Protein 6CAF (pdb70)

Solvent-accessible surface area: 12365 Å² total; per-residue (Å²): 58,35,73,56,20,52,6,0,0,1,4,5,40,163,88,3,31,82,0,97,57,0,0,108,51,122,26,8,70,1,0,0,0,10,23,0,21,86,3,7,74,163,68,201,121,2,84,0,43,1,106,29,21,0,4,92,98,58,69,55,81,7,49,74,1,48,76,25,0,55,50,0,49,183,71,48,9,51,0,0,0,0,0,0,0,50,127,32,93,0,20,0,35,39,57,114,14,0,79,66,2,0,61,14,0,12,25,30,0,11,41,81,155,120,109,13,15,0,1,73,1,38,5,39,0,0,0,0,1,0,51,84,11,104,61,83,104,22,2,43,49,0,0,57,44,0,78,79,2,36,86,110,131,138,31,124,7,31,0,0,0,0,0,16,3,109,24,98,13,130,54,0,41,96,0,5,82,45,133,33,10,44,34,2,0,0,32,0,19,78,47,191,61,1,14,8,61,131,72,46,35,112,126,0,87,86,6,0,64,45,2,2,119,28,4,78,59,103,81,94,6,0,0,0,1,0,0,0,5,135,86,32,8,119,23,26,5,44,0,55,23,90,5,0,34,45,81,2,0,55,120,6,21,76,18,110,81,4,0,9,0,0,0,0,52,5,21,64,3,5,101,128,56,24,1,1,81,51,0,47,152,94,12,76,58,120,92,214

Structure (mmCIF, N/CA/C/O backbone):
data_6CAF
#
_entry.id   6CAF
#
_cell.length_a   79.987
_cell.length_b   79.987
_cell.length_c   101.312
_cell.angle_alpha   90.00
_cell.angle_beta   90.00
_cell.angle_gamma   120.00
#
_symmetry.space_group_name_H-M   'P 61'
#
loop_
_entity.id
_entity.type
_entity.pdbx_description
1 polymer 'Concanavalin B'
2 water water
#
loop_
_atom_site.group_PDB
_atom_site.id
_atom_site.type_symbol
_atom_site.label_atom_id
_atom_site.label_alt_id
_atom_site.label_comp_id
_atom_site.label_asym_id
_atom_site.label_entity_id
_atom_site.label_seq_id
_atom_site.pdbx_PDB_ins_code
_atom_site.Cartn_x
_atom_site.Cartn_y
_atom_site.Cartn_z
_atom_site.occupancy
_atom_site.B_iso_or_equiv
_atom_site.auth_seq_id
_atom_site.auth_comp_id
_atom_site.auth_asym_id
_atom_site.auth_atom_id
_atom_site.pdbx_PDB_model_num
ATOM 1 N N . ASP A 1 26 ? -12.279 68.227 -15.989 1.00 40.82 1 ASP A N 1
ATOM 2 C CA . ASP A 1 26 ? -11.583 69.189 -16.868 1.00 33.23 1 ASP A CA 1
ATOM 3 C C . ASP A 1 26 ? -10.750 70.139 -16.039 1.00 27.05 1 ASP A C 1
ATOM 4 O O . ASP A 1 26 ? -10.695 70.072 -14.799 1.00 27.18 1 ASP A O 1
ATOM 9 N N . ILE A 1 27 ? -10.049 71.032 -16.707 1.00 28.08 2 ILE A N 1
ATOM 10 C CA . ILE A 1 27 ? -9.207 71.948 -15.965 1.00 22.86 2 ILE A CA 1
ATOM 11 C C . ILE A 1 27 ? -10.028 72.826 -15.020 1.00 22.46 2 ILE A C 1
ATOM 12 O O . ILE A 1 27 ? -9.618 73.052 -13.886 1.00 21.07 2 ILE A O 1
ATOM 17 N N . SER A 1 28 ? -11.182 73.313 -15.467 1.00 25.01 3 SER A N 1
ATOM 18 C CA . SER A 1 28 ? -11.988 74.214 -14.639 1.00 27.31 3 SER A CA 1
ATOM 19 C C . SER A 1 28 ? -12.424 73.590 -13.308 1.00 32.56 3 SER A C 1
ATOM 20 O O . SER A 1 28 ? -12.677 74.314 -12.335 1.00 35.64 3 SER A O 1
ATOM 23 N N . SER A 1 29 ? -12.527 72.256 -13.272 1.00 25.67 4 SER A N 1
ATOM 24 C CA A SER A 1 29 ? -12.948 71.521 -12.072 0.50 30.18 4 SER A CA 1
ATOM 25 C CA B SER A 1 29 ? -12.950 71.545 -12.063 0.50 28.92 4 SER A CA 1
ATOM 26 C C . SER A 1 29 ? -11.798 71.094 -11.145 1.00 22.81 4 SER A C 1
ATOM 27 O O . SER A 1 29 ? -12.012 70.348 -10.191 1.00 26.87 4 SER A O 1
ATOM 32 N N . THR A 1 30 ? -10.593 71.578 -11.413 1.00 17.97 5 THR A N 1
ATOM 33 C CA . THR A 1 30 ? -9.436 71.333 -10.574 1.00 16.72 5 THR A CA 1
ATOM 34 C C . THR A 1 30 ? -9.767 71.513 -9.087 1.00 16.89 5 THR A C 1
ATOM 35 O O . THR A 1 30 ? -10.247 72.568 -8.677 1.00 19.53 5 THR A O 1
ATOM 39 N N . GLU A 1 31 ? -9.423 70.512 -8.291 1.00 14.42 6 GLU A N 1
ATOM 40 C CA . GLU A 1 31 ? -9.417 70.620 -6.837 1.00 15.09 6 GLU A CA 1
ATOM 41 C C . GLU A 1 31 ? -7.968 70.708 -6.383 1.00 12.87 6 GLU A C 1
ATOM 42 O O . GLU A 1 31 ? -7.126 70.031 -6.954 1.00 14.91 6 GLU A O 1
ATOM 48 N N . ILE A 1 32 ? -7.705 71.473 -5.325 1.00 12.04 7 ILE A N 1
ATOM 49 C CA . ILE A 1 32 ? -6.352 71.636 -4.845 1.00 11.70 7 ILE A CA 1
ATOM 50 C C . ILE A 1 32 ? -6.236 71.096 -3.420 1.00 11.23 7 ILE A C 1
ATOM 51 O O . ILE A 1 32 ? -7.013 71.458 -2.527 1.00 12.46 7 ILE A O 1
ATOM 56 N N . ALA A 1 33 ? -5.228 70.260 -3.216 1.00 10.67 8 ALA A N 1
ATOM 57 C CA . ALA A 1 33 ? -4.877 69.771 -1.894 1.00 10.81 8 ALA A CA 1
ATOM 58 C C . ALA A 1 33 ? -3.559 70.435 -1.470 1.00 10.34 8 ALA A C 1
ATOM 59 O O . ALA A 1 33 ? -2.760 70.844 -2.324 1.00 11.55 8 ALA A O 1
ATOM 61 N N . VAL A 1 34 ? -3.330 70.491 -0.161 1.00 10.15 9 VAL A N 1
ATOM 62 C CA . VAL A 1 34 ? -2.101 71.070 0.338 1.00 10.46 9 VAL A CA 1
ATOM 63 C C . VAL A 1 34 ? -1.657 70.350 1.596 1.00 10.23 9 VAL A C 1
ATOM 64 O O . VAL A 1 34 ? -2.488 69.897 2.392 1.00 10.97 9 VAL A O 1
ATOM 68 N N . TYR A 1 35 ? -0.344 70.255 1.761 1.00 10.74 10 TYR A N 1
ATOM 69 C CA . TYR A 1 35 ? 0.268 69.727 2.969 1.00 10.57 10 TYR A CA 1
ATOM 70 C C . TYR A 1 35 ? 0.472 70.831 3.998 1.00 10.94 10 TYR A C 1
ATOM 71 O O . TYR A 1 35 ? 1.012 71.899 3.701 1.00 12.22 10 TYR A O 1
ATOM 80 N N . TRP A 1 36 ? 0.059 70.525 5.220 1.00 10.78 11 TRP A N 1
ATOM 81 C CA . TRP A 1 36 ? 0.150 71.428 6.353 1.00 11.41 11 TRP A CA 1
ATOM 82 C C . TRP A 1 36 ? 0.664 70.695 7.568 1.00 11.62 11 TRP A C 1
ATOM 83 O O . TRP A 1 36 ? 0.209 69.600 7.850 1.00 12.42 11 TRP A O 1
ATOM 94 N N . GLY A 1 37 ? 1.594 71.294 8.293 1.00 12.41 12 GLY A N 1
ATOM 95 C CA . GLY A 1 37 ? 2.044 70.680 9.521 1.00 14.31 12 GLY A CA 1
ATOM 96 C C . GLY A 1 37 ? 3.358 71.116 10.102 1.00 14.72 12 GLY A C 1
ATOM 97 O O . GLY A 1 37 ? 3.844 70.464 10.997 1.00 16.69 12 GLY A O 1
ATOM 98 N N . GLN A 1 38 ? 3.896 72.185 9.748 1.00 16.08 13 GLN A N 1
ATOM 99 C CA . GLN A 1 38 ? 5.162 72.771 10.196 1.00 18.75 13 GLN A CA 1
ATOM 100 C C . GLN A 1 38 ? 4.929 74.205 10.591 1.00 18.65 13 GLN A C 1
ATOM 101 O O . GLN A 1 38 ? 3.917 74.793 10.245 1.00 18.00 13 GLN A O 1
ATOM 107 N N . ARG A 1 39 ? 5.783 74.720 11.468 1.00 19.64 14 ARG A N 1
ATOM 108 C CA . ARG A 1 39 ? 5.567 76.062 11.988 1.00 21.63 14 ARG A CA 1
ATOM 109 C C . ARG A 1 39 ? 5.377 77.112 10.896 1.00 21.23 14 ARG A C 1
ATOM 110 O O . ARG A 1 39 ? 4.476 77.961 10.964 1.00 20.93 14 ARG A O 1
ATOM 118 N N . GLU A 1 40 ? 6.141 77.030 9.890 1.00 19.46 15 GLU A N 1
ATOM 119 C CA . GLU A 1 40 ? 6.186 78.026 8.823 1.00 19.54 15 GLU A CA 1
ATOM 120 C C . GLU A 1 40 ? 4.939 78.014 7.924 1.00 17.66 15 GLU A C 1
ATOM 121 O O . GLU A 1 40 ? 4.788 78.889 7.061 1.00 19.76 15 GLU A O 1
ATOM 127 N N . ASP A 1 41 ? 4.141 76.945 8.093 1.00 16.72 16 ASP A N 1
ATOM 128 C CA . ASP A 1 41 ? 2.910 76.843 7.341 1.00 16.45 16 ASP A CA 1
ATOM 129 C C . ASP A 1 41 ? 1.833 77.762 7.891 1.00 17.75 16 ASP A C 1
ATOM 130 O O . ASP A 1 41 ? 0.788 77.923 7.274 1.00 19.07 16 ASP A O 1
ATOM 135 N N . GLY A 1 42 ? 2.040 78.329 9.072 1.00 17.73 17 GLY A N 1
ATOM 136 C CA . GLY A 1 42 ? 1.009 79.125 9.702 1.00 16.95 17 GLY A CA 1
ATOM 137 C C . GLY A 1 42 ? -0.135 78.267 10.250 1.00 17.78 17 GLY A C 1
ATOM 138 O O . GLY A 1 42 ? -0.009 77.055 10.443 1.00 18.99 17 GLY A O 1
ATOM 139 N N . LEU A 1 43 ? -1.260 78.916 10.526 1.00 17.55 18 LEU A N 1
ATOM 140 C CA . LEU A 1 43 ? -2.371 78.258 11.168 1.00 17.03 18 LEU A CA 1
ATOM 141 C C . LEU A 1 43 ? -3.143 77.372 10.198 1.00 16.15 18 LEU A C 1
ATOM 142 O O . LEU A 1 43 ? -3.353 77.719 9.039 1.00 17.17 18 LEU A O 1
ATOM 147 N N . LEU A 1 44 ? -3.617 76.244 10.722 1.00 15.28 19 LEU A N 1
ATOM 148 C CA . LEU A 1 44 ? -4.556 75.400 9.982 1.00 14.92 19 LEU A CA 1
ATOM 149 C C . LEU A 1 44 ? -5.818 76.207 9.645 1.00 15.08 19 LEU A C 1
ATOM 150 O O . LEU A 1 44 ? -6.313 76.165 8.514 1.00 15.25 19 LEU A O 1
ATOM 155 N N . ARG A 1 45 ? -6.334 76.948 10.619 1.00 15.69 20 ARG A N 1
ATOM 156 C CA . ARG A 1 45 ? -7.500 77.776 10.337 1.00 16.28 20 ARG A CA 1
ATOM 157 C C . ARG A 1 45 ? -7.277 78.670 9.123 1.00 15.96 20 ARG A C 1
ATOM 158 O O . ARG A 1 45 ? -8.157 78.787 8.256 1.00 17.36 20 ARG A O 1
ATOM 166 N N . ASP A 1 46 ? -6.149 79.372 9.098 1.00 16.46 21 ASP A N 1
ATOM 167 C CA . ASP A 1 46 ? -5.892 80.337 8.019 1.00 18.08 21 ASP A CA 1
ATOM 168 C C . ASP A 1 46 ? -5.802 79.617 6.708 1.00 17.19 21 ASP A C 1
ATOM 169 O O . ASP A 1 46 ? -6.251 80.117 5.692 1.00 17.56 21 ASP A O 1
ATOM 174 N N . THR A 1 47 ? -5.196 78.432 6.730 1.00 15.50 22 THR A N 1
ATOM 175 C CA . THR A 1 47 ? -5.069 77.613 5.540 1.00 14.23 22 THR A CA 1
ATOM 176 C C . THR A 1 47 ? -6.459 77.322 4.971 1.00 13.61 22 THR A C 1
ATOM 177 O O . THR A 1 47 ? -6.727 77.550 3.790 1.00 15.43 22 THR A O 1
ATOM 181 N N . CYS A 1 48 ? -7.342 76.792 5.811 1.00 13.91 23 CYS A N 1
ATOM 182 C CA . CYS A 1 48 ? -8.675 76.444 5.344 1.00 14.47 23 CYS A CA 1
ATOM 183 C C . CYS A 1 48 ? -9.463 77.654 4.868 1.00 14.30 23 CYS A C 1
ATOM 184 O O . CYS A 1 48 ? -10.159 77.601 3.852 1.00 15.59 23 CYS A O 1
ATOM 187 N N . LYS A 1 49 ? -9.356 78.733 5.619 1.00 14.62 24 LYS A N 1
ATOM 188 C CA A LYS A 1 49 ? -10.186 79.904 5.334 0.50 15.29 24 LYS A CA 1
ATOM 189 C CA B LYS A 1 49 ? -10.167 79.907 5.359 0.50 16.11 24 LYS A CA 1
ATOM 190 C C . LYS A 1 49 ? -9.785 80.659 4.077 1.00 16.91 24 LYS A C 1
ATOM 191 O O . LYS A 1 49 ? -10.521 81.542 3.641 1.00 20.38 24 LYS A O 1
ATOM 202 N N . THR A 1 50 ? -8.642 80.316 3.479 1.00 14.91 25 THR A N 1
ATOM 203 C CA . THR A 1 50 ? -8.328 80.880 2.184 1.00 16.20 25 THR A CA 1
ATOM 204 C C . THR A 1 50 ? -9.345 80.525 1.110 1.00 16.26 25 THR A C 1
ATOM 205 O O . THR A 1 50 ? -9.471 81.233 0.109 1.00 17.64 25 THR A O 1
ATOM 209 N N . ASN A 1 51 ? -9.999 79.387 1.292 1.00 15.44 26 ASN A N 1
ATOM 210 C CA A ASN A 1 51 ? -10.863 78.824 0.263 0.50 15.52 26 ASN A CA 1
ATOM 211 C CA B ASN A 1 51 ? -10.859 78.778 0.290 0.50 15.93 26 ASN A CA 1
ATOM 212 C C . ASN A 1 51 ? -10.101 78.310 -0.945 1.00 15.42 26 ASN A C 1
ATOM 213 O O . ASN A 1 51 ? -10.715 77.999 -1.957 1.00 19.30 26 ASN A O 1
ATOM 222 N N . ASN A 1 52 ? -8.770 78.232 -0.849 1.00 13.78 27 ASN A N 1
ATOM 223 C CA . ASN A 1 52 ? -7.994 77.741 -1.985 1.00 14.59 27 ASN A CA 1
ATOM 224 C C . ASN A 1 52 ? -7.974 76.228 -2.108 1.00 12.53 27 ASN A C 1
ATOM 225 O O . ASN A 1 52 ? -7.649 75.734 -3.175 1.00 15.01 27 ASN A O 1
ATOM 230 N N . TYR A 1 53 ? -8.300 75.546 -1.015 1.00 12.26 28 TYR A N 1
ATOM 231 C CA . TYR A 1 53 ? -8.033 74.129 -0.891 1.00 12.32 28 TYR A CA 1
ATOM 232 C C . TYR A 1 53 ? -9.304 73.330 -0.624 1.00 12.95 28 TYR A C 1
ATOM 233 O O . TYR A 1 53 ? -10.135 73.693 0.217 1.00 15.11 28 TYR A O 1
ATOM 242 N N . LYS A 1 54 ? -9.433 72.232 -1.337 1.00 12.06 29 LYS A N 1
ATOM 243 C CA . LYS A 1 54 ? -10.449 71.244 -1.042 1.00 12.50 29 LYS A CA 1
ATOM 244 C C . LYS A 1 54 ? -10.028 70.182 -0.037 1.00 11.78 29 LYS A C 1
ATOM 245 O O . LYS A 1 54 ? -10.880 69.592 0.608 1.00 12.69 29 LYS A O 1
ATOM 251 N N . ILE A 1 55 ? -8.728 69.961 0.062 1.00 11.92 30 ILE A N 1
ATOM 252 C CA . ILE A 1 55 ? -8.147 68.935 0.912 1.00 11.04 30 ILE A CA 1
ATOM 253 C C . ILE A 1 55 ? -6.926 69.537 1.612 1.00 11.51 30 ILE A C 1
ATOM 254 O O . ILE A 1 55 ? -6.093 70.155 0.959 1.00 11.76 30 ILE A O 1
ATOM 259 N N . VAL A 1 56 ? -6.831 69.292 2.915 1.00 10.87 31 VAL A N 1
ATOM 260 C CA . VAL A 1 56 ? -5.624 69.603 3.665 1.00 10.79 31 VAL A CA 1
ATOM 261 C C . VAL A 1 56 ? -5.129 68.307 4.294 1.00 10.56 31 VAL A C 1
ATOM 262 O O . VAL A 1 56 ? -5.878 67.606 4.989 1.00 12.45 31 VAL A O 1
ATOM 266 N N . PHE A 1 57 ? -3.860 68.007 4.059 1.00 10.06 32 PHE A N 1
ATOM 267 C CA . PHE A 1 57 ? -3.190 66.867 4.675 1.00 10.54 32 PHE A CA 1
ATOM 268 C C . PHE A 1 57 ? -2.453 67.339 5.927 1.00 10.45 32 PHE A C 1
ATOM 269 O O . PHE A 1 57 ? -1.483 68.107 5.822 1.00 12.27 32 PHE A O 1
ATOM 277 N N . ILE A 1 58 ? -2.888 66.907 7.113 1.00 10.50 33 ILE A N 1
ATOM 278 C CA . ILE A 1 58 ? -2.142 67.165 8.343 1.00 10.72 33 ILE A CA 1
ATOM 279 C C . ILE A 1 58 ? -0.948 66.218 8.360 1.00 10.81 33 ILE A C 1
ATOM 280 O O . ILE A 1 58 ? -1.121 64.982 8.334 1.00 12.04 33 ILE A O 1
ATOM 285 N N . SER A 1 59 ? 0.248 66.808 8.363 1.00 10.39 34 SER A N 1
ATOM 286 C CA . SER A 1 59 ? 1.459 66.106 7.966 1.00 12.22 34 SER A CA 1
ATOM 287 C C . SER A 1 59 ? 2.552 66.244 9.017 1.00 11.62 34 SER A C 1
ATOM 288 O O . SER A 1 59 ? 2.982 67.368 9.271 1.00 13.47 34 SER A O 1
ATOM 291 N N . PHE A 1 60 ? 3.029 65.180 9.652 1.00 11.18 35 PHE A N 1
ATOM 292 C CA . PHE A 1 60 ? 2.797 63.778 9.369 1.00 10.98 35 PHE A CA 1
ATOM 293 C C . PHE A 1 60 ? 2.767 62.971 10.660 1.00 11.23 35 PHE A C 1
ATOM 294 O O . PHE A 1 60 ? 3.456 63.312 11.616 1.00 12.63 35 PHE A O 1
ATOM 302 N N . LEU A 1 61 ? 2.030 61.859 10.634 1.00 11.25 36 LEU A N 1
ATOM 303 C CA . LEU A 1 61 ? 2.221 60.778 11.615 1.00 10.75 36 LEU A CA 1
ATOM 304 C C . LEU A 1 61 ? 3.382 59.947 11.072 1.00 11.77 36 LEU A C 1
ATOM 305 O O . LEU A 1 61 ? 3.230 59.222 10.093 1.00 11.79 36 LEU A O 1
ATOM 310 N N . ASP A 1 62 ? 4.575 60.146 11.644 1.00 13.35 37 ASP A N 1
ATOM 311 C CA . ASP A 1 62 ? 5.794 59.627 11.064 1.00 14.06 37 ASP A CA 1
ATOM 312 C C . ASP A 1 62 ? 6.622 58.731 11.955 1.00 14.04 37 ASP A C 1
ATOM 313 O O . ASP A 1 62 ? 7.737 58.387 11.566 1.00 16.31 37 ASP A O 1
ATOM 318 N N . LYS A 1 63 ? 6.068 58.289 13.080 1.00 13.25 38 LYS A N 1
ATOM 319 C CA A LYS A 1 63 ? 6.775 57.402 13.996 0.50 14.53 38 LYS A CA 1
ATOM 320 C CA B LYS A 1 63 ? 6.772 57.400 13.969 0.50 14.11 38 LYS A CA 1
ATOM 321 C C . LYS A 1 63 ? 5.811 56.311 14.438 1.00 13.61 38 LYS A C 1
ATOM 322 O O . LYS A 1 63 ? 4.992 56.504 15.332 1.00 15.71 38 LYS A O 1
ATOM 333 N N . PHE A 1 64 ? 5.896 55.173 13.761 1.00 13.46 39 PHE A N 1
ATOM 334 C CA . PHE A 1 64 ? 5.058 54.038 14.079 1.00 13.27 39 PHE A CA 1
ATOM 335 C C . PHE A 1 64 ? 5.742 52.786 13.571 1.00 13.02 39 PHE A C 1
ATOM 336 O O . PHE A 1 64 ? 6.614 52.871 12.707 1.00 14.28 39 PHE A O 1
ATOM 344 N N . GLY A 1 65 ? 5.327 51.626 14.078 1.00 13.60 40 GLY A N 1
ATOM 345 C CA . GLY A 1 65 ? 5.979 50.368 13.779 1.00 14.28 40 GLY A CA 1
ATOM 346 C C . GLY A 1 65 ? 5.719 49.411 14.895 1.00 15.14 40 GLY A C 1
ATOM 347 O O . GLY A 1 65 ? 4.957 49.692 15.803 1.00 14.42 40 GLY A O 1
ATOM 348 N N . CYS A 1 66 ? 6.352 48.247 14.814 1.00 16.77 41 CYS A N 1
ATOM 349 C CA . CYS A 1 66 ? 5.926 47.079 15.563 1.00 17.67 41 CYS A CA 1
ATOM 350 C C . CYS A 1 66 ? 5.673 47.299 17.037 1.00 20.11 41 CYS A C 1
ATOM 351 O O . CYS A 1 66 ? 4.699 46.785 17.634 1.00 25.27 41 CYS A O 1
ATOM 354 N N . GLU A 1 67 ? 6.541 48.022 17.695 1.00 20.28 42 GLU A N 1
ATOM 355 C CA A GLU A 1 67 ? 6.384 48.105 19.157 0.50 28.09 42 GLU A CA 1
ATOM 356 C CA B GLU A 1 67 ? 6.356 48.121 19.147 0.50 25.84 42 GLU A CA 1
ATOM 357 C C . GLU A 1 67 ? 5.802 49.444 19.594 1.00 23.08 42 GLU A C 1
ATOM 358 O O . GLU A 1 67 ? 5.849 49.788 20.770 1.00 28.98 42 GLU A O 1
ATOM 369 N N . ILE A 1 68 ? 5.248 50.176 18.650 1.00 17.74 43 ILE A N 1
ATOM 370 C CA . ILE A 1 68 ? 4.636 51.460 18.963 1.00 15.62 43 ILE A CA 1
ATOM 371 C C . ILE A 1 68 ? 3.115 51.264 19.022 1.00 16.58 43 ILE A C 1
ATOM 372 O O . ILE A 1 68 ? 2.404 51.279 18.019 1.00 17.38 43 ILE A O 1
ATOM 377 N N . ARG A 1 69 ? 2.634 51.037 20.238 1.00 17.11 44 ARG A N 1
ATOM 378 C CA . ARG A 1 69 ? 1.264 50.626 20.455 1.00 19.19 44 ARG A CA 1
ATOM 379 C C . ARG A 1 69 ? 0.291 51.789 20.208 1.00 19.05 44 ARG A C 1
ATOM 380 O O . ARG A 1 69 ? -0.832 51.599 19.721 1.00 19.70 44 ARG A O 1
ATOM 388 N N . LYS A 1 70 ? 0.734 52.995 20.534 1.00 17.40 45 LYS A N 1
ATOM 389 C CA A LYS A 1 70 ? -0.102 54.185 20.423 0.60 15.56 45 LYS A CA 1
ATOM 390 C CA B LYS A 1 70 ? -0.123 54.161 20.399 0.40 16.42 45 LYS A CA 1
ATOM 391 C C . LYS A 1 70 ? 0.703 55.307 19.819 1.00 14.73 45 LYS A C 1
ATOM 392 O O . LYS A 1 70 ? 1.279 56.128 20.535 1.00 18.05 45 LYS A O 1
ATOM 403 N N . PRO A 1 71 ? 0.776 55.348 18.485 1.00 13.61 46 PRO A N 1
ATOM 404 C CA . PRO A 1 71 ? 1.590 56.374 17.858 1.00 14.70 46 PRO A CA 1
ATOM 405 C C . PRO A 1 71 ? 1.230 57.782 18.313 1.00 15.37 46 PRO A C 1
ATOM 406 O O . PRO A 1 71 ? 0.060 58.110 18.496 1.00 18.78 46 PRO A O 1
ATOM 410 N N . GLU A 1 72 ? 2.254 58.588 18.507 1.00 15.34 47 GLU A N 1
ATOM 411 C CA A GLU A 1 72 ? 2.072 59.963 18.909 0.50 15.42 47 GLU A CA 1
ATOM 412 C CA B GLU A 1 72 ? 2.113 59.976 18.931 0.50 16.84 47 GLU A CA 1
ATOM 413 C C . GLU A 1 72 ? 2.349 60.918 17.771 1.00 15.99 47 GLU A C 1
ATOM 414 O O . GLU A 1 72 ? 3.269 60.715 16.973 1.00 18.84 47 GLU A O 1
ATOM 425 N N . LEU A 1 73 ? 1.529 61.957 17.681 1.00 15.13 48 LEU A N 1
ATOM 426 C CA . LEU A 1 73 ? 1.680 62.932 16.636 1.00 14.02 48 LEU A CA 1
ATOM 427 C C . LEU A 1 73 ? 2.589 64.069 17.089 1.00 14.44 48 LEU A C 1
ATOM 428 O O . LEU A 1 73 ? 2.405 64.651 18.158 1.00 16.84 48 LEU A O 1
ATOM 433 N N . GLU A 1 74 ? 3.563 64.385 16.253 1.00 14.19 49 GLU A N 1
ATOM 434 C CA . GLU A 1 74 ? 4.437 65.523 16.472 1.00 16.30 49 GLU A CA 1
ATOM 435 C C . GLU A 1 74 ? 4.501 66.305 15.168 1.00 15.54 49 GLU A C 1
ATOM 436 O O . GLU A 1 74 ? 4.949 65.796 14.151 1.00 19.58 49 GLU A O 1
ATOM 442 N N . LEU A 1 75 ? 4.021 67.531 15.223 1.00 15.31 50 LEU A N 1
ATOM 443 C CA . LEU A 1 75 ? 4.046 68.436 14.077 1.00 15.74 50 LEU A CA 1
ATOM 444 C C . LEU A 1 75 ? 5.117 69.480 14.381 1.00 17.40 50 LEU A C 1
ATOM 445 O O . LEU A 1 75 ? 5.027 70.185 15.401 1.00 18.33 50 LEU A O 1
ATOM 450 N N . GLU A 1 76 ? 6.136 69.548 13.514 1.00 17.98 51 GLU A N 1
ATOM 451 C CA . GLU A 1 76 ? 7.369 70.283 13.782 1.00 19.89 51 GLU A CA 1
ATOM 452 C C . GLU A 1 76 ? 7.106 71.746 14.099 1.00 18.62 51 GLU A C 1
ATOM 453 O O . GLU A 1 76 ? 6.573 72.488 13.272 1.00 20.95 51 GLU A O 1
ATOM 459 N N . GLY A 1 77 ? 7.456 72.145 15.314 1.00 22.46 52 GLY A N 1
ATOM 460 C CA . GLY A 1 77 ? 7.278 73.520 15.736 1.00 23.44 52 GLY A CA 1
ATOM 461 C C . GLY A 1 77 ? 5.835 73.943 15.922 1.00 21.68 52 GLY A C 1
ATOM 462 O O . GLY A 1 77 ? 5.553 75.152 16.047 1.00 26.53 52 GLY A O 1
ATOM 463 N N . VAL A 1 78 ? 4.932 72.970 15.928 1.00 18.60 53 VAL A N 1
ATOM 464 C CA . VAL A 1 78 ? 3.506 73.259 15.979 1.00 18.75 53 VAL A CA 1
ATOM 465 C C . VAL A 1 78 ? 2.869 72.603 17.214 1.00 20.35 53 VAL A C 1
ATOM 466 O O . VAL A 1 78 ? 2.264 73.267 18.037 1.00 21.39 53 VAL A O 1
ATOM 470 N N . CYS A 1 79 ? 3.047 71.299 17.369 1.00 17.31 54 CYS A N 1
ATOM 471 C CA . CYS A 1 79 ? 2.441 70.614 18.499 1.00 17.93 54 CYS A CA 1
ATOM 472 C C . CYS A 1 79 ? 3.047 69.265 18.722 1.00 17.31 54 CYS A C 1
ATOM 473 O O . CYS A 1 79 ? 3.673 68.700 17.827 1.00 18.61 54 CYS A O 1
ATOM 476 N N . GLY A 1 80 ? 2.834 68.760 19.932 1.00 17.39 55 GLY A N 1
ATOM 477 C CA . GLY A 1 80 ? 3.263 67.449 20.313 1.00 19.36 55 GLY A CA 1
ATOM 478 C C . GLY A 1 80 ? 4.035 67.573 21.586 1.00 20.48 55 GLY A C 1
ATOM 479 O O . GLY A 1 80 ? 4.370 68.705 22.026 1.00 20.99 55 GLY A O 1
ATOM 480 N N . PRO A 1 81 ? 4.335 66.426 22.214 1.00 21.22 56 PRO A N 1
ATOM 481 C CA . PRO A 1 81 ? 5.018 66.467 23.507 1.00 25.18 56 PRO A CA 1
ATOM 482 C C . PRO A 1 81 ? 6.316 67.247 23.449 1.00 24.88 56 PRO A C 1
ATOM 483 O O . PRO A 1 81 ? 6.656 67.956 24.383 1.00 31.65 56 PRO A O 1
ATOM 487 N N . SER A 1 82 ? 7.069 67.095 22.371 1.00 24.79 57 SER A N 1
ATOM 488 C CA . SER A 1 82 ? 8.363 67.733 22.316 1.00 27.21 57 SER A CA 1
ATOM 489 C C . SER A 1 82 ? 8.261 69.260 22.193 1.00 26.19 57 SER A C 1
ATOM 490 O O . SER A 1 82 ? 9.167 69.976 22.572 1.00 36.07 57 SER A O 1
ATOM 493 N N . VAL A 1 83 ? 7.152 69.746 21.669 1.00 24.42 58 VAL A N 1
ATOM 494 C CA . VAL A 1 83 ? 6.911 71.175 21.481 1.00 24.85 58 VAL A CA 1
ATOM 495 C C . VAL A 1 83 ? 6.281 71.817 22.732 1.00 25.95 58 VAL A C 1
ATOM 496 O O . VAL A 1 83 ? 6.435 73.009 22.998 1.00 26.58 58 VAL A O 1
ATOM 500 N N . GLY A 1 84 ? 5.518 71.040 23.473 1.00 22.44 59 GLY A N 1
ATOM 501 C CA . GLY A 1 84 ? 4.868 71.567 24.674 1.00 24.06 59 GLY A CA 1
ATOM 502 C C . GLY A 1 84 ? 3.482 72.161 24.454 1.00 21.86 59 GLY A C 1
ATOM 503 O O . GLY A 1 84 ? 2.898 72.738 25.365 1.00 21.75 59 GLY A O 1
ATOM 504 N N . ASN A 1 85 ? 2.942 71.999 23.252 1.00 20.33 60 ASN A N 1
ATOM 505 C CA A ASN A 1 85 ? 1.586 72.448 22.960 0.50 19.83 60 ASN A CA 1
ATOM 506 C CA B ASN A 1 85 ? 1.593 72.460 22.941 0.50 21.05 60 ASN A CA 1
ATOM 507 C C . ASN A 1 85 ? 0.870 71.235 22.412 1.00 17.87 60 ASN A C 1
ATOM 508 O O . ASN A 1 85 ? 1.382 70.582 21.525 1.00 19.21 60 ASN A O 1
ATOM 517 N N . PRO A 1 86 ? -0.301 70.905 22.982 1.00 17.38 61 PRO A N 1
ATOM 518 C CA . PRO A 1 86 ? -0.940 69.653 22.618 1.00 17.93 61 PRO A CA 1
ATOM 519 C C . PRO A 1 86 ? -1.565 69.734 21.239 1.00 15.84 61 PRO A C 1
ATOM 520 O O . PRO A 1 86 ? -2.259 70.706 20.932 1.00 17.07 61 PRO A O 1
ATOM 524 N N . CYS A 1 87 ? -1.396 68.677 20.449 1.00 15.90 62 CYS A N 1
ATOM 525 C CA . CYS A 1 87 ? -2.039 68.641 19.132 1.00 15.65 62 CYS A CA 1
ATOM 526 C C . CYS A 1 87 ? -3.550 68.646 19.220 1.00 15.29 62 CYS A C 1
ATOM 527 O O . CYS A 1 87 ? -4.230 69.005 18.268 1.00 16.26 62 CYS A O 1
ATOM 530 N N . SER A 1 88 ? -4.092 68.308 20.389 1.00 16.44 63 SER A N 1
ATOM 531 C CA . SER A 1 88 ? -5.533 68.313 20.557 1.00 18.22 63 SER A CA 1
ATOM 532 C C . SER A 1 88 ? -6.144 69.711 20.447 1.00 18.52 63 SER A C 1
ATOM 533 O O . SER A 1 88 ? -7.354 69.841 20.248 1.00 20.66 63 SER A O 1
ATOM 536 N N . PHE A 1 89 ? -5.317 70.744 20.563 1.00 19.22 64 PHE A N 1
ATOM 537 C CA . PHE A 1 89 ? -5.797 72.127 20.395 1.00 22.88 64 PHE A CA 1
ATOM 538 C C . PHE A 1 89 ? -6.361 72.306 18.979 1.00 20.74 64 PHE A C 1
ATOM 539 O O . PHE A 1 89 ? -7.182 73.179 18.737 1.00 23.19 64 PHE A O 1
ATOM 547 N N . LEU A 1 90 ? -5.935 71.446 18.048 1.00 16.87 65 LEU A N 1
ATOM 548 C CA . LEU A 1 90 ? -6.382 71.566 16.669 1.00 16.12 65 LEU A CA 1
ATOM 549 C C . LEU A 1 90 ? -7.801 71.094 16.408 1.00 16.61 65 LEU A C 1
ATOM 550 O O . LEU A 1 90 ? -8.363 71.384 15.354 1.00 16.42 65 LEU A O 1
ATOM 555 N N . GLU A 1 91 ? -8.420 70.434 17.385 1.00 16.91 66 GLU A N 1
ATOM 556 C CA . GLU A 1 91 ? -9.752 69.893 17.167 1.00 16.42 66 GLU A CA 1
ATOM 557 C C . GLU A 1 91 ? -10.732 70.921 16.630 1.00 17.55 66 GLU A C 1
ATOM 558 O O . GLU A 1 91 ? -11.419 70.671 15.634 1.00 17.46 66 GLU A O 1
ATOM 564 N N . SER A 1 92 ? -10.815 72.080 17.284 1.00 17.41 67 SER A N 1
ATOM 565 C CA . SER A 1 92 ? -11.808 73.064 16.862 1.00 19.34 67 SER A CA 1
ATOM 566 C C . SER A 1 92 ? -11.510 73.575 15.433 1.00 16.98 67 SER A C 1
ATOM 567 O O . SER A 1 92 ? -12.434 73.815 14.658 1.00 18.07 67 SER A O 1
ATOM 570 N N . GLN A 1 93 ? -10.237 73.727 15.085 1.00 17.21 68 GLN A N 1
ATOM 571 C CA . GLN A 1 93 ? -9.854 74.196 13.766 1.00 16.47 68 GLN A CA 1
ATOM 572 C C . GLN A 1 93 ? -10.180 73.161 12.701 1.00 14.87 68 GLN A C 1
ATOM 573 O O . GLN A 1 93 ? -10.656 73.497 11.605 1.00 15.89 68 GLN A O 1
ATOM 579 N N . ILE A 1 94 ? -9.946 71.892 13.020 1.00 14.51 69 ILE A N 1
ATOM 580 C CA . ILE A 1 94 ? -10.298 70.833 12.104 1.00 15.90 69 ILE A CA 1
ATOM 581 C C . ILE A 1 94 ? -11.801 70.853 11.820 1.00 15.25 69 ILE A C 1
ATOM 582 O O . ILE A 1 94 ? -12.256 70.778 10.677 1.00 15.04 69 ILE A O 1
ATOM 587 N N . LYS A 1 95 ? -12.592 70.944 12.882 1.00 15.77 70 LYS A N 1
ATOM 588 C CA . LYS A 1 95 ? -14.030 70.911 12.726 1.00 15.93 70 LYS A CA 1
ATOM 589 C C . LYS A 1 95 ? -14.539 72.123 11.951 1.00 16.37 70 LYS A C 1
ATOM 590 O O . LYS A 1 95 ? -15.431 71.971 11.116 1.00 16.97 70 LYS A O 1
ATOM 596 N N . GLU A 1 96 ? -13.929 73.301 12.140 1.00 16.91 71 GLU A N 1
ATOM 597 C CA A GLU A 1 96 ? -14.342 74.465 11.327 0.50 17.93 71 GLU A CA 1
ATOM 598 C CA B GLU A 1 96 ? -14.274 74.488 11.352 0.50 17.65 71 GLU A CA 1
ATOM 599 C C . GLU A 1 96 ? -13.944 74.296 9.873 1.00 15.73 71 GLU A C 1
ATOM 600 O O . GLU A 1 96 ? -14.719 74.648 8.972 1.00 17.45 71 GLU A O 1
ATOM 611 N N . CYS A 1 97 ? -12.763 73.734 9.635 1.00 14.83 72 CYS A N 1
ATOM 612 C CA . CYS A 1 97 ? -12.381 73.396 8.260 1.00 15.17 72 CYS A CA 1
ATOM 613 C C . CYS A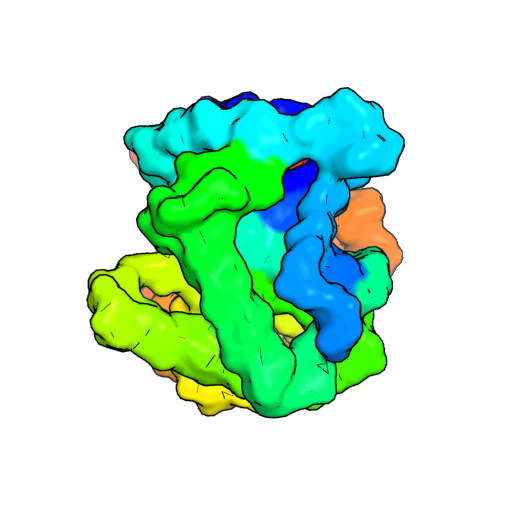 1 97 ? -13.449 72.539 7.618 1.00 13.98 72 CYS A C 1
ATOM 614 O O . CYS A 1 97 ? -13.864 72.773 6.470 1.00 14.64 72 CYS A O 1
ATOM 617 N N . GLN A 1 98 ? -13.835 71.485 8.318 1.00 13.88 73 GLN A N 1
ATOM 618 C CA . GLN A 1 98 ? -14.793 70.551 7.761 1.00 14.71 73 GLN A CA 1
ATOM 619 C C . GLN A 1 98 ? -16.165 71.184 7.508 1.00 15.33 73 GLN A C 1
ATOM 620 O O . GLN A 1 98 ? -16.826 70.902 6.508 1.00 17.84 73 GLN A O 1
ATOM 626 N N . ARG A 1 99 ? -16.580 72.046 8.419 1.00 16.53 74 ARG A N 1
ATOM 627 C CA . ARG A 1 99 ? -17.859 72.731 8.287 1.00 17.79 74 ARG A CA 1
ATOM 628 C C . ARG A 1 99 ? -17.887 73.626 7.047 1.00 17.78 74 ARG A C 1
ATOM 629 O O . ARG A 1 99 ? -18.940 73.829 6.469 1.00 23.28 74 ARG A O 1
ATOM 637 N N . MET A 1 100 ? -16.726 74.116 6.616 1.00 17.44 75 MET A N 1
ATOM 638 C CA A MET A 1 100 ? -16.727 74.916 5.405 0.50 20.83 75 MET A CA 1
ATOM 639 C CA B MET A 1 100 ? -16.643 74.933 5.415 0.50 18.55 75 MET A CA 1
ATOM 640 C C . MET A 1 100 ? -16.370 74.113 4.153 1.00 19.00 75 MET A C 1
ATOM 641 O O . MET A 1 100 ? -16.145 74.666 3.097 1.00 24.24 75 MET A O 1
ATOM 650 N N . GLY A 1 101 ? -16.400 72.789 4.268 1.00 17.82 76 GLY A N 1
ATOM 651 C CA . GLY A 1 101 ? -16.302 71.930 3.117 1.00 18.32 76 GLY A CA 1
ATOM 652 C C . GLY A 1 101 ? -14.904 71.492 2.754 1.00 17.26 76 GLY A C 1
ATOM 653 O O . GLY A 1 101 ? -14.705 70.965 1.685 1.00 23.94 76 GLY A O 1
ATOM 654 N N . VAL A 1 102 ? -13.933 71.724 3.627 1.00 14.87 77 VAL A N 1
ATOM 655 C CA . VAL A 1 102 ? -12.574 71.290 3.370 1.00 14.93 77 VAL A CA 1
ATOM 656 C C . VAL A 1 102 ? -12.415 69.903 3.986 1.00 15.44 77 VAL A C 1
ATOM 657 O O . VAL A 1 102 ? -12.774 69.676 5.139 1.00 20.14 77 VAL A O 1
ATOM 661 N N . LYS A 1 103 ? -11.875 68.973 3.215 1.00 13.54 78 LYS A N 1
ATOM 662 C CA . LYS A 1 103 ? -11.592 67.646 3.739 1.00 13.93 78 LYS A CA 1
ATOM 663 C C . LYS A 1 103 ? -10.240 67.671 4.432 1.00 13.98 78 LYS A C 1
ATOM 664 O O . LYS A 1 103 ? -9.275 68.138 3.851 1.00 19.12 78 LYS A O 1
ATOM 670 N N . VAL A 1 104 ? -10.179 67.171 5.660 1.00 11.92 79 VAL A N 1
ATOM 671 C CA . VAL A 1 104 ? -8.946 67.167 6.411 1.00 11.39 79 VAL A CA 1
ATOM 672 C C . VAL A 1 104 ? -8.520 65.709 6.570 1.00 11.23 79 VAL A C 1
ATOM 673 O O . VAL A 1 104 ? -9.251 64.882 7.129 1.00 12.21 79 VAL A O 1
ATOM 677 N N . PHE A 1 105 ? -7.345 65.406 6.045 1.00 10.87 80 PHE A N 1
ATOM 678 C CA . PHE A 1 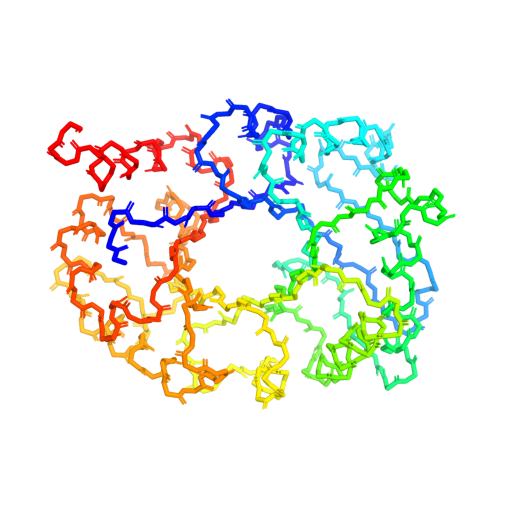105 ? -6.795 64.068 6.110 1.00 10.65 80 PHE A CA 1
ATOM 679 C C . PHE A 1 105 ? -5.642 64.050 7.109 1.00 10.93 80 PHE A C 1
ATOM 680 O O . PHE A 1 105 ? -4.994 65.078 7.321 1.00 12.84 80 PHE A O 1
ATOM 688 N N . LEU A 1 106 ? -5.359 62.868 7.672 1.00 10.28 81 LEU A N 1
ATOM 689 C CA . LEU A 1 106 ? -4.082 62.633 8.320 1.00 10.43 81 LEU A CA 1
ATOM 690 C C . LEU A 1 106 ? -3.132 61.968 7.344 1.00 9.74 81 LEU A C 1
ATOM 691 O O . LEU A 1 106 ? -3.475 60.937 6.764 1.00 11.20 81 LEU A O 1
ATOM 696 N N . ALA A 1 107 ? -1.958 62.559 7.166 1.00 9.94 82 ALA A N 1
ATOM 697 C CA . ALA A 1 107 ? -0.935 61.955 6.315 1.00 10.13 82 ALA A CA 1
ATOM 698 C C . ALA A 1 107 ? 0.037 61.121 7.142 1.00 10.54 82 ALA A C 1
ATOM 699 O O . ALA A 1 107 ? 0.624 61.595 8.125 1.00 12.12 82 ALA A O 1
ATOM 701 N N . LEU A 1 108 ? 0.208 59.872 6.712 1.00 9.65 83 LEU A N 1
ATOM 702 C CA . LEU A 1 108 ? 1.202 58.984 7.246 1.00 10.29 83 LEU A CA 1
ATOM 703 C C . LEU A 1 108 ? 2.491 59.133 6.482 1.00 10.25 83 LEU A C 1
ATOM 704 O O . LEU A 1 108 ? 2.478 59.230 5.254 1.00 11.86 83 LEU A O 1
ATOM 709 N N . GLY A 1 109 ? 3.607 59.065 7.209 1.00 10.97 84 GLY A N 1
ATOM 710 C CA . GLY A 1 109 ? 4.904 58.917 6.566 1.00 12.02 84 GLY A CA 1
ATOM 711 C C . GLY A 1 109 ? 5.603 60.251 6.387 1.00 11.79 84 GLY A C 1
ATOM 712 O O . GLY A 1 109 ? 5.888 60.942 7.358 1.00 13.89 84 GLY A O 1
ATOM 713 N N . GLY A 1 110 ? 5.868 60.606 5.131 1.00 11.91 85 GLY A N 1
ATOM 714 C CA . GLY A 1 110 ? 6.566 61.833 4.797 1.00 13.46 85 GLY A CA 1
ATOM 715 C C . GLY A 1 110 ? 8.062 61.649 4.663 1.00 14.01 85 GLY A C 1
ATOM 716 O O . GLY A 1 110 ? 8.581 60.533 4.653 1.00 14.92 85 GLY A O 1
ATOM 717 N N . PRO A 1 111 ? 8.779 62.758 4.551 1.00 16.90 86 PRO A N 1
ATOM 718 C CA . PRO A 1 111 ? 10.210 62.707 4.235 1.00 19.46 86 PRO A CA 1
ATOM 719 C C . PRO A 1 111 ? 11.122 62.402 5.408 1.00 20.11 86 PRO A C 1
ATOM 720 O O . PRO A 1 111 ? 12.316 62.206 5.206 1.00 26.35 86 PRO A O 1
ATOM 724 N N . LYS A 1 112 ? 10.569 62.355 6.613 1.00 19.65 87 LYS A N 1
ATOM 725 C CA . LYS A 1 112 ? 11.348 62.165 7.837 1.00 22.61 87 LYS A CA 1
ATOM 726 C C . LYS A 1 112 ? 10.728 61.074 8.713 1.00 21.80 87 LYS A C 1
ATOM 727 O O . LYS A 1 112 ? 9.713 60.563 8.431 1.00 25.51 87 LYS A O 1
ATOM 733 N N . GLY A 1 113 ? 11.347 60.768 9.826 1.00 27.37 88 GLY A N 1
ATOM 734 C CA . GLY A 1 113 ? 10.787 59.831 10.779 1.00 22.93 88 GLY A CA 1
ATOM 735 C C . GLY A 1 113 ? 11.227 58.404 10.516 1.00 24.12 88 GLY A C 1
ATOM 736 O O . GLY A 1 113 ? 12.004 58.114 9.609 1.00 34.62 88 GLY A O 1
ATOM 737 N N . THR A 1 114 ? 10.680 57.512 11.330 1.00 20.66 89 THR A N 1
ATOM 738 C CA . THR A 1 114 ? 10.950 56.095 11.271 1.00 20.67 89 THR A CA 1
ATOM 739 C C . THR A 1 114 ? 9.587 55.444 11.301 1.00 17.09 89 THR A C 1
ATOM 740 O O . THR A 1 114 ? 8.930 55.376 12.366 1.00 17.97 89 THR A O 1
ATOM 744 N N . TYR A 1 115 ? 9.136 54.990 10.138 1.00 14.44 90 TYR A N 1
ATOM 745 C CA . TYR A 1 115 ? 7.800 54.449 10.058 1.00 13.99 90 TYR A CA 1
ATOM 746 C C . TYR A 1 115 ? 7.768 53.164 9.262 1.00 13.99 90 TYR A C 1
ATOM 747 O O . TYR A 1 115 ? 8.405 53.038 8.223 1.00 14.58 90 TYR A O 1
ATOM 756 N N . SER A 1 116 ? 6.963 52.239 9.768 1.00 13.17 91 SER A N 1
ATOM 757 C CA . SER A 1 116 ? 6.801 50.930 9.188 1.00 13.41 91 SER A CA 1
ATOM 758 C C . SER A 1 116 ? 5.435 50.382 9.509 1.00 12.89 91 SER A C 1
ATOM 759 O O . SER A 1 116 ? 4.963 50.546 10.631 1.00 13.79 91 SER A O 1
ATOM 762 N N . ALA A 1 117 ? 4.822 49.725 8.532 1.00 13.88 92 ALA A N 1
ATOM 763 C CA . ALA A 1 117 ? 3.599 49.010 8.775 1.00 13.83 92 ALA A CA 1
ATOM 764 C C . ALA A 1 117 ? 3.832 47.662 9.475 1.00 14.07 92 ALA A C 1
ATOM 765 O O . ALA A 1 117 ? 2.870 47.034 9.931 1.00 13.99 92 ALA A O 1
ATOM 767 N N . CYS A 1 118 ? 5.105 47.252 9.543 1.00 14.61 93 CYS A N 1
ATOM 768 C CA . CYS A 1 118 ? 5.605 46.160 10.409 1.00 15.06 93 CYS A CA 1
ATOM 769 C C . CYS A 1 118 ? 5.245 44.751 9.982 1.00 14.28 93 CYS A C 1
ATOM 770 O O . CYS A 1 118 ? 6.130 43.924 9.756 1.00 16.29 93 CYS A O 1
ATOM 773 N N . SER A 1 119 ? 3.958 44.441 10.017 1.00 12.87 94 SER A N 1
ATOM 774 C CA . SER A 1 119 ? 3.494 43.072 9.835 1.00 13.61 94 SER A CA 1
ATOM 775 C C . SER A 1 119 ? 2.011 43.086 9.512 1.00 13.39 94 SER A C 1
ATOM 776 O O . SER A 1 119 ? 1.315 44.107 9.695 1.00 14.50 94 SER A O 1
ATOM 779 N N . ALA A 1 120 ? 1.490 41.938 9.117 1.00 13.55 95 ALA A N 1
ATOM 780 C CA . ALA A 1 120 ? 0.077 41.858 8.856 1.00 14.02 95 ALA A CA 1
ATOM 781 C C . ALA A 1 120 ? -0.729 42.163 10.133 1.00 13.89 95 ALA A C 1
ATOM 782 O O . ALA A 1 120 ? -1.791 42.793 10.093 1.00 15.70 95 ALA A O 1
ATOM 784 N N . ASP A 1 121 ? -0.222 41.720 11.275 1.00 13.06 96 ASP A N 1
ATOM 785 C CA . ASP A 1 121 ? -0.928 41.923 12.527 1.00 12.77 96 ASP A CA 1
ATOM 786 C C . ASP A 1 121 ? -0.885 43.385 12.955 1.00 12.98 96 ASP A C 1
ATOM 787 O O . ASP A 1 121 ? -1.913 43.949 13.376 1.00 13.30 96 ASP A O 1
ATOM 792 N N . TYR A 1 122 ? 0.290 44.002 12.857 1.00 12.10 97 TYR A N 1
ATOM 793 C CA . TYR A 1 122 ? 0.374 45.398 13.237 1.00 12.12 97 TYR A CA 1
ATOM 794 C C . TYR A 1 122 ? -0.436 46.273 12.289 1.00 12.11 97 TYR A C 1
ATOM 795 O O . TYR A 1 122 ? -0.979 47.301 12.683 1.00 12.57 97 TYR A O 1
ATOM 804 N N . ALA A 1 123 ? -0.498 45.880 11.023 1.00 11.61 98 ALA A N 1
ATOM 805 C CA . ALA A 1 123 ? -1.316 46.642 10.090 1.00 11.59 98 ALA A CA 1
ATOM 806 C C . ALA A 1 123 ? -2.754 46.719 10.570 1.00 10.99 98 ALA A C 1
ATOM 807 O O . ALA A 1 123 ? -3.396 47.758 10.416 1.00 11.95 98 ALA A O 1
ATOM 809 N N . LYS A 1 124 ? -3.284 45.619 11.118 1.00 11.24 99 LYS A N 1
ATOM 810 C CA . LYS A 1 124 ? -4.624 45.674 11.698 1.00 11.40 99 LYS A CA 1
ATOM 811 C C . LYS A 1 124 ? -4.670 46.550 12.949 1.00 11.34 99 LYS A C 1
ATOM 812 O O . LYS A 1 124 ? -5.560 47.404 13.096 1.00 11.96 99 LYS A O 1
ATOM 818 N N . ASP A 1 125 ? -3.701 46.393 13.837 1.00 10.91 100 ASP A N 1
ATOM 819 C CA . ASP A 1 125 ? -3.645 47.206 15.049 1.00 11.30 100 ASP A CA 1
ATOM 820 C C . ASP A 1 125 ? -3.620 48.705 14.662 1.00 11.53 100 ASP A C 1
ATOM 821 O O . ASP A 1 125 ? -4.312 49.538 15.260 1.00 11.52 100 ASP A O 1
ATOM 826 N N . LEU A 1 126 ? -2.779 49.068 13.698 1.00 10.74 101 LEU A N 1
ATOM 827 C CA . LEU A 1 126 ? -2.634 50.449 13.299 1.00 10.67 101 LEU A CA 1
ATOM 828 C C . LEU A 1 126 ? -3.904 50.954 12.618 1.00 10.95 101 LEU A C 1
ATOM 829 O O . LEU A 1 126 ? -4.322 52.095 12.849 1.00 11.04 101 LEU A O 1
ATOM 834 N N . ALA A 1 127 ? -4.502 50.140 11.750 1.00 9.90 102 ALA A N 1
ATOM 835 C CA . ALA A 1 127 ? -5.747 50.568 11.137 1.00 10.28 102 ALA A CA 1
ATOM 836 C C . ALA A 1 127 ? -6.807 50.854 12.194 1.00 10.31 102 ALA A C 1
ATOM 837 O O . ALA A 1 127 ? -7.538 51.846 12.110 1.00 10.74 102 ALA A O 1
ATOM 839 N N . GLU A 1 128 ? -6.908 49.985 13.189 1.00 10.70 103 GLU A N 1
ATOM 840 C CA . GLU A 1 128 ? -7.851 50.190 14.274 1.00 10.82 103 GLU A CA 1
ATOM 841 C C . GLU A 1 128 ? -7.532 51.450 15.057 1.00 11.11 103 GLU A C 1
ATOM 842 O O . GLU A 1 128 ? -8.427 52.219 15.410 1.00 11.80 103 GLU A O 1
ATOM 848 N N . TYR A 1 129 ? -6.256 51.642 15.343 1.00 11.09 104 TYR A N 1
ATOM 849 C CA . TYR A 1 129 ? -5.829 52.870 16.021 1.00 10.70 104 TYR A CA 1
ATOM 850 C C . TYR A 1 129 ? -6.251 54.117 15.241 1.00 10.90 104 TYR A C 1
ATOM 851 O O . TYR A 1 129 ? -6.816 55.082 15.818 1.00 11.41 104 TYR A O 1
ATOM 860 N N . LEU A 1 130 ? -5.990 54.097 13.935 1.00 10.30 105 LEU A N 1
ATOM 861 C CA . LEU A 1 130 ? -6.380 55.236 13.129 1.00 10.22 105 LEU A CA 1
ATOM 862 C C . LEU A 1 130 ? -7.886 55.466 13.177 1.00 10.66 105 LEU A C 1
ATOM 863 O O . LEU A 1 130 ? -8.369 56.608 13.283 1.00 11.68 105 LEU A O 1
ATOM 868 N N . HIS A 1 131 ? -8.643 54.377 13.115 1.00 10.71 106 HIS A N 1
ATOM 869 C CA . HIS A 1 131 ? -10.065 54.521 13.140 1.00 11.07 106 HIS A CA 1
ATOM 870 C C . HIS A 1 131 ? -10.586 55.050 14.494 1.00 11.02 106 HIS A C 1
ATOM 871 O O . HIS A 1 131 ? -11.377 56.001 14.536 1.00 12.17 106 HIS A O 1
ATOM 878 N N . THR A 1 132 ? -10.133 54.417 15.575 1.00 11.10 107 THR A N 1
ATOM 879 C CA . THR A 1 132 ? -10.579 54.758 16.892 1.00 11.62 107 THR A CA 1
ATOM 880 C C . THR A 1 132 ? -10.240 56.187 17.259 1.00 11.86 107 THR A C 1
ATOM 881 O O . THR A 1 132 ? -11.053 56.901 17.861 1.00 13.41 107 THR A O 1
ATOM 885 N N . TYR A 1 133 ? -9.022 56.595 16.905 1.00 11.44 108 TYR A N 1
ATOM 886 C CA . TYR A 1 133 ? -8.480 57.845 17.404 1.00 12.00 108 TYR A CA 1
ATOM 887 C C . TYR A 1 133 ? -8.524 58.995 16.412 1.00 12.50 108 TYR A C 1
ATOM 888 O O . TYR A 1 133 ? -8.371 60.143 16.846 1.00 13.52 108 TYR A O 1
ATOM 897 N N . PHE A 1 134 ? -8.728 58.737 15.121 1.00 11.40 109 PHE A N 1
ATOM 898 C CA . PHE A 1 134 ? -8.784 59.792 14.130 1.00 11.10 109 PHE A CA 1
ATOM 899 C C . PHE A 1 134 ? -9.994 59.831 13.223 1.00 11.00 109 PHE A C 1
ATOM 900 O O . PHE A 1 134 ? -10.228 60.878 12.613 1.00 12.98 109 PHE A O 1
ATOM 908 N N . LEU A 1 135 ? -10.751 58.746 13.092 1.00 11.76 110 LEU A N 1
ATOM 909 C CA . LEU A 1 135 ? -11.735 58.678 12.027 1.00 12.26 110 LEU A CA 1
ATOM 910 C C . LEU A 1 135 ? -13.183 58.548 12.480 1.00 12.87 110 LEU A C 1
ATOM 911 O O . LEU A 1 135 ? -14.074 58.468 11.618 1.00 14.40 110 LEU A O 1
ATOM 916 N N . SER A 1 136 ? -13.437 58.529 13.786 1.00 13.36 111 SER A N 1
ATOM 917 C CA . SER A 1 136 ? -14.770 58.162 14.243 1.00 15.15 111 SER A CA 1
ATOM 918 C C . SER A 1 136 ? -15.311 58.901 15.440 1.00 16.18 111 SER A C 1
ATOM 919 O O . SER A 1 136 ? -16.420 58.607 15.868 1.00 19.07 111 SER A O 1
ATOM 922 N N . GLU A 1 137 ? -14.548 59.852 15.958 1.00 16.92 112 GLU A N 1
ATOM 923 C CA . GLU A 1 137 ? -14.839 60.511 17.229 1.00 17.19 112 GLU A CA 1
ATOM 924 C C . GLU A 1 137 ? -15.065 59.520 18.395 1.00 19.36 112 GLU A C 1
ATOM 925 O O . GLU A 1 137 ? -15.751 59.829 19.358 1.00 27.60 112 GLU A O 1
ATOM 931 N N . ARG A 1 138 ? -14.485 58.333 18.320 1.00 18.55 113 ARG A N 1
ATOM 932 C CA A ARG A 1 138 ? -14.760 57.297 19.315 0.50 18.16 113 ARG A CA 1
ATOM 933 C CA B ARG A 1 138 ? -14.738 57.297 19.318 0.50 19.15 113 ARG A CA 1
ATOM 934 C C . ARG A 1 138 ? -14.042 57.579 20.636 1.00 20.78 113 ARG A C 1
ATOM 935 O O . ARG A 1 138 ? -14.612 57.351 21.715 1.00 24.21 113 ARG A O 1
ATOM 950 N N . ARG A 1 139 ? -12.791 58.023 20.535 1.00 17.36 114 ARG A N 1
ATOM 951 C CA . ARG A 1 139 ? -11.996 58.394 21.701 1.00 17.09 114 ARG A CA 1
ATOM 952 C C . ARG A 1 139 ? -11.213 59.647 21.430 1.00 17.70 114 ARG A C 1
ATOM 953 O O . ARG A 1 139 ? -10.943 59.975 20.293 1.00 19.47 114 ARG A O 1
ATOM 961 N N . GLU A 1 140 ? -10.801 60.307 22.504 1.00 18.10 115 GLU A N 1
ATOM 962 C CA . GLU A 1 140 ? -9.843 61.408 22.444 1.00 18.65 115 GLU A CA 1
ATOM 963 C C . GLU A 1 140 ? -8.544 60.856 21.933 1.00 18.23 115 GLU A C 1
ATOM 964 O O . GLU A 1 140 ? -7.973 59.943 22.520 1.00 19.25 115 GLU A O 1
ATOM 970 N N . GLY A 1 141 ? -8.041 61.451 20.862 1.00 17.43 116 GLY A N 1
ATOM 971 C CA . GLY A 1 141 ? -6.760 61.081 20.270 1.00 16.82 116 GLY A CA 1
ATOM 972 C C . GLY A 1 141 ? -5.836 62.276 20.169 1.00 14.74 116 GLY A C 1
ATOM 973 O O . GLY A 1 141 ? -6.076 63.333 20.762 1.00 16.47 116 GLY A O 1
ATOM 974 N N . PRO A 1 142 ? -4.749 62.108 19.415 1.00 14.75 117 PRO A N 1
ATOM 975 C CA . PRO A 1 142 ? -3.762 63.168 19.332 1.00 15.13 117 PRO A CA 1
ATOM 976 C C . PRO A 1 142 ? -4.295 64.523 18.863 1.00 15.85 117 PRO A C 1
ATOM 977 O O . PRO A 1 142 ? -3.787 65.541 19.291 1.00 17.36 117 PRO A O 1
ATOM 981 N N . LEU A 1 143 ? -5.285 64.511 17.978 1.00 14.37 118 LEU A N 1
ATOM 982 C CA . LEU A 1 143 ? -5.914 65.718 17.448 1.00 14.98 118 LEU A CA 1
ATOM 983 C C . LEU A 1 143 ? -7.219 66.054 18.138 1.00 16.28 118 LEU A C 1
ATOM 984 O O . LEU A 1 143 ? -7.984 66.855 17.652 1.00 18.48 118 LEU A O 1
ATOM 989 N N . GLY A 1 144 ? -7.431 65.483 19.320 1.00 15.35 119 GLY A N 1
ATOM 990 C CA . GLY A 1 144 ? -8.691 65.633 20.000 1.00 16.92 119 GLY A CA 1
ATOM 991 C C . GLY A 1 144 ? -9.662 64.556 19.609 1.00 16.07 119 GLY A C 1
ATOM 992 O O . GLY A 1 144 ? -9.285 63.450 19.201 1.00 17.40 119 GLY A O 1
ATOM 993 N N . LYS A 1 145 ? -10.937 64.876 19.729 1.00 16.16 120 LYS A N 1
ATOM 994 C CA . LYS A 1 145 ? -11.996 63.968 19.353 1.00 16.99 120 LYS A CA 1
ATOM 995 C C . LYS A 1 145 ? -12.491 64.416 17.978 1.00 16.55 120 LYS A C 1
ATOM 996 O O . LYS A 1 145 ? -13.186 65.431 17.857 1.00 19.04 120 LYS A O 1
ATOM 1002 N N . VAL A 1 146 ? -12.057 63.702 16.948 1.00 15.22 121 VAL A N 1
ATOM 1003 C CA . VAL A 1 146 ? -12.300 64.089 15.572 1.00 14.35 121 VAL A CA 1
ATOM 1004 C C . VAL A 1 146 ? -12.703 62.896 14.722 1.00 14.00 121 VAL A C 1
ATOM 1005 O O . VAL A 1 146 ? -12.451 61.739 15.102 1.00 14.93 121 VAL A O 1
ATOM 1009 N N . ALA A 1 147 ? -13.316 63.205 13.579 1.00 13.49 122 ALA A N 1
ATOM 1010 C CA . ALA A 1 147 ? -13.525 62.236 12.532 1.00 13.36 122 ALA A CA 1
ATOM 1011 C C . ALA A 1 147 ? -13.005 62.821 11.253 1.00 12.71 122 ALA A C 1
ATOM 1012 O O . ALA A 1 147 ? -13.692 63.551 10.545 1.00 14.28 122 ALA A O 1
ATOM 1014 N N . LEU A 1 148 ? -11.745 62.569 10.988 1.00 12.02 123 LEU A N 1
ATOM 1015 C CA . LEU A 1 148 ? -11.088 63.101 9.803 1.00 11.38 123 LEU A CA 1
ATOM 1016 C C . LEU A 1 148 ? -11.680 62.501 8.534 1.00 11.90 123 LEU A C 1
ATOM 1017 O O . LEU A 1 148 ? -12.300 61.439 8.551 1.00 13.56 123 LEU A O 1
ATOM 1022 N N . ASP A 1 149 ? -11.473 63.191 7.418 1.00 11.59 124 ASP A N 1
ATOM 1023 C CA . ASP A 1 149 ? -12.038 62.776 6.160 1.00 12.06 124 ASP A CA 1
ATOM 1024 C C . ASP A 1 149 ? -11.273 61.714 5.440 1.00 11.66 124 ASP A C 1
ATOM 1025 O O . ASP A 1 149 ? -11.785 61.138 4.479 1.00 13.79 124 ASP A O 1
ATOM 1030 N N . GLY A 1 150 ? -10.052 61.426 5.881 1.00 11.13 125 GLY A N 1
ATOM 1031 C CA . GLY A 1 150 ? -9.294 60.394 5.231 1.00 11.87 125 GLY A CA 1
ATOM 1032 C C . GLY A 1 150 ? -7.917 60.187 5.811 1.00 10.38 125 GLY A C 1
ATOM 1033 O O . GLY A 1 150 ? -7.462 60.940 6.663 1.00 11.17 125 GLY A O 1
ATOM 1034 N N . ILE A 1 151 ? -7.264 59.141 5.299 1.00 10.58 126 ILE A N 1
ATOM 1035 C CA . ILE A 1 151 ? -5.896 58.792 5.639 1.00 10.00 126 ILE A CA 1
ATOM 1036 C C . ILE A 1 151 ? -5.119 58.796 4.331 1.00 9.74 126 ILE A C 1
ATOM 1037 O O . ILE A 1 151 ? -5.526 58.153 3.343 1.00 10.67 126 ILE A O 1
ATOM 1042 N N . HIS A 1 152 ? -3.987 59.525 4.346 1.00 9.58 127 HIS A N 1
ATOM 1043 C CA . HIS A 1 152 ? -3.138 59.706 3.182 1.00 9.26 127 HIS A CA 1
ATOM 1044 C C . HIS A 1 152 ? -1.802 58.996 3.391 1.00 9.26 127 HIS A C 1
ATOM 1045 O O . HIS A 1 152 ? -1.096 59.231 4.365 1.00 10.90 127 HIS A O 1
ATOM 1052 N N . PHE A 1 153 ? -1.485 58.089 2.463 1.00 9.87 128 PHE A N 1
ATOM 1053 C CA . PHE A 1 153 ? -0.290 57.257 2.542 1.00 10.08 128 PHE A CA 1
ATOM 1054 C C . PHE A 1 153 ? 0.862 57.947 1.805 1.00 11.04 128 PHE A C 1
ATOM 1055 O O . PHE A 1 153 ? 1.089 57.708 0.613 1.00 11.75 128 PHE A O 1
ATOM 1063 N N . ASP A 1 154 ? 1.629 58.774 2.509 1.00 11.19 129 ASP A N 1
ATOM 1064 C CA . ASP A 1 154 ? 2.763 59.467 1.886 1.00 11.57 129 ASP A CA 1
ATOM 1065 C C . ASP A 1 154 ? 4.031 58.659 2.180 1.00 11.40 129 ASP A C 1
ATOM 1066 O O . ASP A 1 154 ? 4.936 59.081 2.928 1.00 12.72 129 ASP A O 1
ATOM 1071 N N . ILE A 1 155 ? 4.064 57.466 1.618 1.00 12.02 130 ILE A N 1
ATOM 1072 C CA . ILE A 1 155 ? 5.058 56.487 1.992 1.00 12.42 130 ILE A CA 1
ATOM 1073 C C . ILE A 1 155 ? 6.261 56.643 1.078 1.00 13.30 130 ILE A C 1
ATOM 1074 O O . ILE A 1 155 ? 6.373 55.994 0.038 1.00 15.92 130 ILE A O 1
ATOM 1079 N N . GLN A 1 156 ? 7.146 57.555 1.456 1.00 15.71 131 GLN A N 1
ATOM 1080 C CA . GLN A 1 156 ? 8.224 57.930 0.592 1.00 17.81 131 GLN A CA 1
ATOM 1081 C C . GLN A 1 156 ? 9.584 57.491 1.083 1.00 18.37 131 GLN A C 1
ATOM 1082 O O . GLN A 1 156 ? 10.523 57.380 0.297 1.00 24.16 131 GLN A O 1
ATOM 1088 N N . LYS A 1 157 ? 9.668 57.217 2.372 1.00 18.17 132 LYS A N 1
ATOM 1089 C CA . LYS A 1 157 ? 10.893 56.867 3.024 1.00 21.87 132 LYS A CA 1
ATOM 1090 C C . LYS A 1 157 ? 10.571 55.989 4.231 1.00 21.88 132 LYS A C 1
ATOM 1091 O O . LYS A 1 157 ? 10.952 56.314 5.356 1.00 21.64 132 LYS A O 1
ATOM 1097 N N . PRO A 1 158 ? 9.873 54.856 3.999 1.00 18.49 133 PRO A N 1
ATOM 1098 C CA . PRO A 1 158 ? 9.613 53.924 5.064 1.00 17.24 133 PRO A CA 1
ATOM 1099 C C . PRO A 1 158 ? 10.824 53.093 5.372 1.00 21.70 133 PRO A C 1
ATOM 1100 O O . PRO A 1 158 ? 11.780 53.080 4.605 1.00 24.25 133 PRO A O 1
ATOM 1104 N N . VAL A 1 159 ? 10.772 52.365 6.477 1.00 21.69 134 VAL A N 1
ATOM 1105 C CA . VAL A 1 159 ? 11.831 51.410 6.737 1.00 31.73 134 VAL A CA 1
ATOM 1106 C C . VAL A 1 159 ? 11.918 50.490 5.525 1.00 38.86 134 VAL A C 1
ATOM 1107 O O . VAL A 1 159 ? 12.989 50.321 4.918 1.00 34.99 134 VAL A O 1
ATOM 1111 N N . ASP A 1 160 ? 10.781 49.900 5.164 1.00 31.38 135 ASP A N 1
ATOM 1112 C CA . ASP A 1 160 ? 10.697 49.156 3.899 1.00 36.18 135 ASP A CA 1
ATOM 1113 C C . ASP A 1 160 ? 9.324 49.084 3.293 1.00 26.98 135 ASP A C 1
ATOM 1114 O O . ASP A 1 160 ? 8.433 49.811 3.685 1.00 25.31 135 ASP A O 1
ATOM 1119 N N . GLU A 1 161 ? 9.162 48.199 2.321 1.00 29.60 136 GLU A N 1
ATOM 1120 C CA . G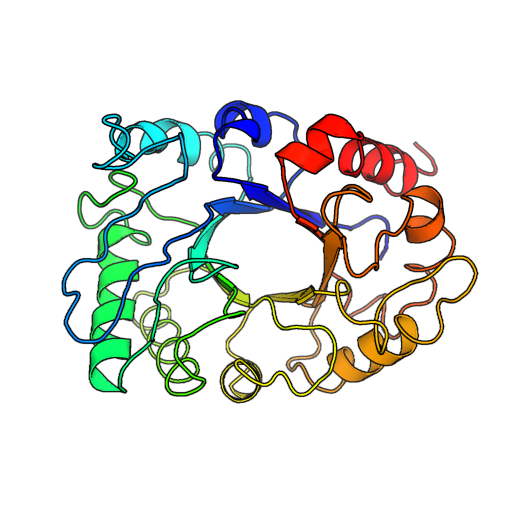LU A 1 161 ? 8.059 48.285 1.404 1.00 26.74 136 GLU A CA 1
ATOM 1121 C C . GLU A 1 161 ? 6.942 47.350 1.757 1.00 17.15 136 GLU A C 1
ATOM 1122 O O . GLU A 1 161 ? 5.916 47.403 1.114 1.00 19.88 136 GLU A O 1
ATOM 1128 N N . LEU A 1 162 ? 7.123 46.478 2.760 1.00 16.46 137 LEU A N 1
ATOM 1129 C CA . LEU A 1 162 ? 6.109 45.492 3.043 1.00 15.36 137 LEU A CA 1
ATOM 1130 C C . LEU A 1 162 ? 4.970 46.089 3.867 1.00 15.04 137 LEU A C 1
ATOM 1131 O O . LEU A 1 162 ? 5.125 47.090 4.549 1.00 15.52 137 LEU A O 1
ATOM 1136 N N . ASN A 1 163 ? 3.819 45.429 3.794 1.00 12.85 138 ASN A N 1
ATOM 1137 C CA . ASN A 1 163 ? 2.695 45.647 4.684 1.00 12.20 138 ASN A CA 1
ATOM 1138 C C . ASN A 1 163 ? 1.913 46.947 4.494 1.00 11.49 138 ASN A C 1
ATOM 1139 O O . ASN A 1 163 ? 0.915 47.137 5.157 1.00 12.13 138 ASN A O 1
ATOM 1144 N N . TRP A 1 164 ? 2.299 47.792 3.534 1.00 11.67 139 TRP A N 1
ATOM 1145 C CA . TRP A 1 164 ? 1.472 48.963 3.228 1.00 11.28 139 TRP A CA 1
ATOM 1146 C C . TRP A 1 164 ? 0.171 48.543 2.563 1.00 10.77 139 TRP A C 1
ATOM 1147 O O . TRP A 1 164 ? -0.888 49.151 2.793 1.00 12.00 139 TRP A O 1
ATOM 1158 N N . ASP A 1 165 ? 0.236 47.500 1.739 1.00 11.55 140 ASP A N 1
ATOM 1159 C CA . ASP A 1 165 ? -0.958 46.899 1.208 1.00 12.09 140 ASP A CA 1
ATOM 1160 C C . ASP A 1 165 ? -1.846 46.363 2.308 1.00 11.40 140 ASP A C 1
ATOM 1161 O O . ASP A 1 165 ? -3.055 46.591 2.286 1.00 12.21 140 ASP A O 1
ATOM 1166 N N . ASN A 1 166 ? -1.283 45.704 3.296 1.00 11.33 141 ASN A N 1
ATOM 1167 C CA A ASN A 1 166 ? -2.082 45.203 4.400 0.50 11.44 141 ASN A CA 1
ATOM 1168 C CA B ASN A 1 166 ? -2.073 45.209 4.424 0.50 11.64 141 ASN A CA 1
ATOM 1169 C C . ASN A 1 166 ? -2.731 46.347 5.195 1.00 11.72 141 ASN A C 1
ATOM 1170 O O . ASN A 1 166 ? -3.888 46.253 5.584 1.00 12.53 141 ASN A O 1
ATOM 1179 N N . LEU A 1 167 ? -1.987 47.421 5.430 1.00 10.72 142 LEU A N 1
ATOM 1180 C CA . LEU A 1 167 ? -2.558 48.555 6.162 1.00 10.49 142 LEU A CA 1
ATOM 1181 C C . LEU A 1 167 ? -3.760 49.110 5.416 1.00 10.43 142 LEU A C 1
ATOM 1182 O O . LEU A 1 167 ? -4.824 49.414 5.996 1.00 11.54 142 LEU A O 1
ATOM 1187 N N . LEU A 1 168 ? -3.580 49.311 4.110 1.00 10.47 143 LEU A N 1
ATOM 1188 C CA . LEU A 1 168 ? -4.656 49.793 3.284 1.00 10.55 143 LEU A CA 1
ATOM 1189 C C . LEU A 1 168 ? -5.857 48.841 3.307 1.00 10.47 143 LEU A C 1
ATOM 1190 O O . LEU A 1 168 ? -7.005 49.289 3.464 1.00 11.62 143 LEU A O 1
ATOM 1195 N N . GLU A 1 169 ? -5.600 47.534 3.159 1.00 10.89 144 GLU A N 1
ATOM 1196 C CA A GLU A 1 169 ? -6.647 46.535 3.203 0.50 11.02 144 GLU A CA 1
ATOM 1197 C CA B GLU A 1 169 ? -6.705 46.588 3.157 0.50 12.41 144 GLU A CA 1
ATOM 1198 C C . GLU A 1 169 ? -7.433 46.604 4.506 1.00 11.62 144 GLU A C 1
ATOM 1199 O O . GLU A 1 169 ? -8.669 46.527 4.524 1.00 12.45 144 GLU A O 1
ATOM 1210 N N . GLU A 1 170 ? -6.714 46.730 5.611 1.00 10.97 145 GLU A N 1
ATOM 1211 C CA . GLU A 1 170 ? -7.374 46.747 6.896 1.00 11.28 145 GLU A CA 1
ATOM 1212 C C . GLU A 1 170 ? -8.223 48.005 7.091 1.00 10.91 145 GLU A C 1
ATOM 1213 O O . GLU A 1 170 ? -9.330 47.951 7.628 1.00 11.99 145 GLU A O 1
ATOM 1219 N N . LEU A 1 171 ? -7.709 49.151 6.636 1.00 10.39 146 LEU A N 1
ATOM 1220 C CA . LEU A 1 171 ? -8.503 50.365 6.691 1.00 10.63 146 LEU A CA 1
ATOM 1221 C C . LEU A 1 171 ? -9.743 50.254 5.792 1.00 11.02 146 LEU A C 1
ATOM 1222 O O . LEU A 1 171 ? -10.833 50.686 6.176 1.00 12.36 146 LEU A O 1
ATOM 1227 N N . TYR A 1 172 ? -9.550 49.703 4.605 1.00 10.99 147 TYR A N 1
ATOM 1228 C CA . TYR A 1 172 ? -10.642 49.538 3.693 1.00 12.19 147 TYR A CA 1
ATOM 1229 C C . TYR A 1 172 ? -11.750 48.641 4.277 1.00 12.97 147 TYR A C 1
ATOM 1230 O O . TYR A 1 172 ? -12.942 48.915 4.166 1.00 14.50 147 TYR A O 1
ATOM 1239 N N . GLN A 1 173 ? -11.338 47.582 4.959 1.00 12.02 148 GLN A N 1
ATOM 1240 C CA A GLN A 1 173 ? -12.306 46.681 5.564 0.50 12.94 148 GLN A CA 1
ATOM 1241 C CA B GLN A 1 173 ? -12.291 46.669 5.572 0.50 13.11 148 GLN A CA 1
ATOM 1242 C C . GLN A 1 173 ? -13.073 47.362 6.696 1.00 13.46 148 GLN A C 1
ATOM 1243 O O . GLN A 1 173 ? -14.282 47.163 6.842 1.00 15.25 148 GLN A O 1
ATOM 1254 N N . ILE A 1 174 ? -12.392 48.164 7.493 1.00 12.73 149 ILE A N 1
ATOM 1255 C CA . ILE A 1 174 ? -13.021 48.910 8.577 1.00 13.34 149 ILE A CA 1
ATOM 1256 C C . ILE A 1 174 ? -14.087 49.851 7.988 1.00 13.44 149 ILE A C 1
ATOM 1257 O O . ILE A 1 174 ? -15.150 50.042 8.587 1.00 14.80 149 ILE A O 1
ATOM 1262 N N . LYS A 1 175 ? -13.779 50.483 6.865 1.00 15.05 150 LYS A N 1
ATOM 1263 C CA . LYS A 1 175 ? -14.706 51.381 6.275 1.00 16.68 150 LYS A CA 1
ATOM 1264 C C . LYS A 1 175 ? -15.984 50.623 5.955 1.00 18.62 150 LYS A C 1
ATOM 1265 O O . LYS A 1 175 ? -17.079 51.139 6.160 1.00 18.92 150 LYS A O 1
ATOM 1271 N N A ASP A 1 176 ? -15.863 49.395 5.452 0.50 18.76 151 ASP A N 1
ATOM 1272 N N B ASP A 1 176 ? -15.815 49.397 5.457 0.50 19.06 151 ASP A N 1
ATOM 1273 C CA A ASP A 1 176 ? -17.048 48.595 5.149 0.50 23.56 151 ASP A CA 1
ATOM 1274 C CA B ASP A 1 176 ? -16.939 48.537 5.124 0.50 22.10 151 ASP A CA 1
ATOM 1275 C C A ASP A 1 176 ? -17.770 48.130 6.420 0.50 24.04 151 ASP A C 1
ATOM 1276 C C B ASP A 1 176 ? -17.721 48.124 6.381 0.50 18.08 151 ASP A C 1
ATOM 1277 O O A ASP A 1 176 ? -18.998 48.098 6.465 0.50 41.96 151 ASP A O 1
ATOM 1278 O O B ASP A 1 176 ? -18.944 48.122 6.371 0.50 20.60 151 ASP A O 1
ATOM 1287 N N . VAL A 1 177 ? -17.015 47.766 7.453 1.00 19.67 152 VAL A N 1
ATOM 1288 C CA . VAL A 1 177 ? -17.647 47.344 8.704 1.00 20.48 152 VAL A CA 1
ATOM 1289 C C . VAL A 1 177 ? -18.564 48.409 9.265 1.00 22.28 152 VAL A C 1
ATOM 1290 O O . VAL A 1 177 ? -19.708 48.139 9.662 1.00 25.92 152 VAL A O 1
ATOM 1294 N N . TYR A 1 178 ? -18.087 49.641 9.232 1.00 20.22 153 TYR A N 1
ATOM 1295 C CA . TYR A 1 178 ? -18.798 50.752 9.848 1.00 19.88 153 TYR A CA 1
ATOM 1296 C C . TYR A 1 178 ? -19.572 51.615 8.834 1.00 23.13 153 TYR A C 1
ATOM 1297 O O . TYR A 1 178 ? -20.226 52.566 9.211 1.00 26.97 153 TYR A O 1
ATOM 1306 N N . GLN A 1 179 ? -19.527 51.225 7.559 1.00 22.87 154 GLN A N 1
ATOM 1307 C CA . GLN A 1 179 ? -20.169 51.956 6.448 1.00 24.01 154 GLN A CA 1
ATOM 1308 C C . GLN A 1 179 ? -19.760 53.401 6.561 1.00 22.23 154 GLN A C 1
ATOM 1309 O O . GLN A 1 179 ? -20.560 54.337 6.425 1.00 26.90 154 GLN A O 1
ATOM 1315 N N . SER A 1 180 ? -18.469 53.578 6.826 1.00 20.36 155 SER A N 1
ATOM 1316 C CA . SER A 1 180 ? -17.859 54.885 6.937 1.00 21.90 155 SER A CA 1
ATOM 1317 C C . SER A 1 180 ? -17.680 55.521 5.550 1.00 20.40 155 SER A C 1
ATOM 1318 O O . SER A 1 180 ? -17.702 54.839 4.515 1.00 26.38 155 SER A O 1
ATOM 1321 N N . THR A 1 181 ? -17.453 56.825 5.546 1.00 22.21 156 THR A N 1
ATOM 1322 C CA . THR A 1 181 ? -17.251 57.558 4.325 1.00 24.52 156 THR A CA 1
ATOM 1323 C C . THR A 1 181 ? -15.820 58.081 4.201 1.00 21.51 156 THR A C 1
ATOM 1324 O O . THR A 1 181 ? -15.519 58.794 3.230 1.00 26.22 156 THR A O 1
ATOM 1328 N N . PHE A 1 182 ? -14.922 57.737 5.136 1.00 16.38 157 PHE A N 1
ATOM 1329 C CA . PHE A 1 182 ? -13.578 58.266 5.027 1.00 14.48 157 PHE A CA 1
ATOM 1330 C C . PHE A 1 182 ? -12.913 57.761 3.763 1.00 13.35 157 PHE A C 1
ATOM 1331 O O . PHE A 1 182 ? -13.217 56.684 3.250 1.00 15.36 157 PHE A O 1
ATOM 1339 N N . LEU A 1 183 ? -11.982 58.573 3.306 1.00 11.10 158 LEU A N 1
ATOM 1340 C CA . LEU A 1 183 ? -11.264 58.321 2.068 1.00 10.93 158 LEU A CA 1
ATOM 1341 C C . LEU A 1 183 ? -9.853 57.817 2.359 1.00 10.49 158 LEU A C 1
ATOM 1342 O O . LEU A 1 183 ? -9.298 58.012 3.442 1.00 11.77 158 LEU A O 1
ATOM 1347 N N . LEU A 1 184 ? -9.301 57.149 1.356 1.00 10.57 159 LEU A N 1
ATOM 1348 C CA . LEU A 1 184 ? -7.966 56.604 1.420 1.00 10.16 159 LEU A CA 1
ATOM 1349 C C . LEU A 1 184 ? -7.189 57.123 0.218 1.00 10.08 159 LEU A C 1
ATOM 1350 O O . LEU A 1 184 ? -7.655 57.045 -0.926 1.00 11.51 159 LEU A O 1
ATOM 1355 N N . SER A 1 185 ? -5.996 57.662 0.450 1.00 10.06 160 SER A N 1
ATOM 1356 C CA . SER A 1 185 ? -5.204 58.214 -0.656 1.00 10.29 160 SER A CA 1
ATOM 1357 C C . SER A 1 185 ? -3.750 57.872 -0.494 1.00 9.29 160 SER A C 1
ATOM 1358 O O . SER A 1 185 ? -3.320 57.445 0.577 1.00 10.46 160 SER A O 1
ATOM 1361 N N . ALA A 1 186 ? -3.002 58.069 -1.572 1.00 10.43 161 ALA A N 1
ATOM 1362 C CA . ALA A 1 186 ? -1.578 57.763 -1.604 1.00 10.82 161 ALA A CA 1
ATOM 1363 C C . ALA A 1 186 ? -0.817 58.831 -2.349 1.00 10.70 161 ALA A C 1
ATOM 1364 O O . ALA A 1 186 ? -1.379 59.496 -3.224 1.00 11.45 161 ALA A O 1
ATOM 1366 N N . ALA A 1 187 ? 0.472 58.935 -2.040 1.00 10.80 162 ALA A N 1
ATOM 1367 C CA . ALA A 1 187 ? 1.384 59.844 -2.769 1.00 10.57 162 ALA A CA 1
ATOM 1368 C C . ALA A 1 187 ? 2.626 59.077 -3.220 1.00 10.58 162 ALA A C 1
ATOM 1369 O O . ALA A 1 187 ? 3.699 59.202 -2.623 1.00 13.16 162 ALA A O 1
ATOM 1371 N N . PRO A 1 188 ? 2.497 58.274 -4.273 1.00 10.71 163 PRO A N 1
ATOM 1372 C CA . PRO A 1 188 ? 3.681 57.610 -4.836 1.00 10.88 163 PRO A CA 1
ATOM 1373 C C . PRO A 1 188 ? 4.602 58.587 -5.552 1.00 11.71 163 PRO A C 1
ATOM 1374 O O . PRO A 1 188 ? 4.189 59.682 -5.934 1.00 12.96 163 PRO A O 1
ATOM 1378 N N . GLY A 1 189 ? 5.818 58.131 -5.801 1.00 12.43 164 GLY A N 1
ATOM 1379 C CA . GLY A 1 189 ? 6.702 58.845 -6.712 1.00 13.23 164 GLY A CA 1
ATOM 1380 C C . GLY A 1 189 ? 6.223 58.742 -8.149 1.00 12.88 164 GLY A C 1
ATOM 1381 O O . GLY A 1 189 ? 5.339 57.982 -8.456 1.00 15.75 164 GLY A O 1
ATOM 1382 N N . CYS A 1 190 ? 6.812 59.521 -9.035 1.00 14.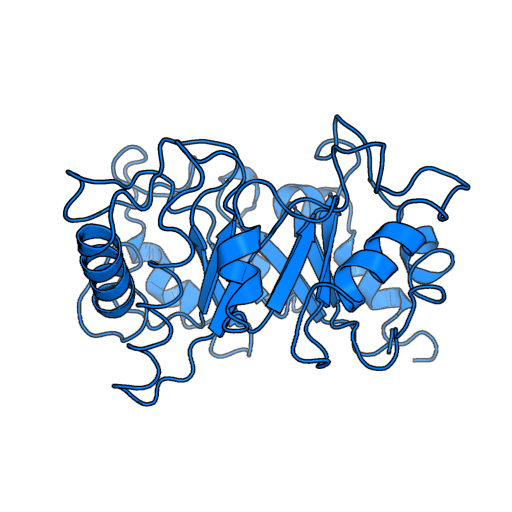16 165 CYS A N 1
ATOM 1383 C CA . CYS A 1 190 ? 6.291 59.582 -10.382 1.00 14.33 165 CYS A CA 1
ATOM 1384 C C . CYS A 1 190 ? 6.716 58.494 -11.322 1.00 14.06 165 CYS A C 1
ATOM 1385 O O . CYS A 1 190 ? 6.097 58.369 -12.378 1.00 16.34 165 CYS A O 1
ATOM 1388 N N . LEU A 1 191 ? 7.677 57.662 -10.970 1.00 15.74 166 LEU A N 1
ATOM 1389 C CA A LEU A 1 191 ? 7.988 56.534 -11.856 0.50 15.99 166 LEU A CA 1
ATOM 1390 C CA B LEU A 1 191 ? 7.951 56.574 -11.879 0.50 19.23 166 LEU A CA 1
ATOM 1391 C C . LEU A 1 191 ? 7.243 55.301 -11.399 1.00 16.47 166 LEU A C 1
ATOM 1392 O O . LEU A 1 191 ? 7.459 54.815 -10.300 1.00 19.56 166 LEU A O 1
ATOM 1401 N N . SER A 1 192 ? 6.436 54.814 -12.169 1.00 18.23 167 SER A N 1
ATOM 1402 C CA . SER A 1 192 ? 5.650 53.621 -11.962 1.00 17.39 167 SER A CA 1
ATOM 1403 C C . SER A 1 192 ? 6.411 52.411 -12.477 1.00 17.00 167 SER A C 1
ATOM 1404 O O . SER A 1 192 ? 7.009 52.486 -13.536 1.00 17.52 167 SER A O 1
ATOM 1407 N N . PRO A 1 193 ? 6.444 51.314 -11.735 1.00 16.29 168 PRO A N 1
ATOM 1408 C CA . PRO A 1 193 ? 5.752 51.100 -10.452 1.00 16.39 168 PRO A CA 1
ATOM 1409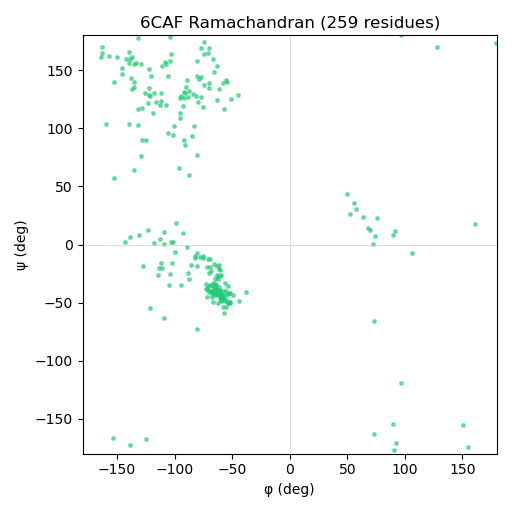 C C . PRO A 1 193 ? 6.497 51.715 -9.277 1.00 16.02 168 PRO A C 1
ATOM 1410 O O . PRO A 1 193 ? 7.722 51.717 -9.232 1.00 18.04 168 PRO A O 1
ATOM 1414 N N . ASP A 1 194 ? 5.764 52.216 -8.310 1.00 14.84 169 ASP A N 1
ATOM 1415 C CA . ASP A 1 194 ? 6.386 52.804 -7.140 1.00 13.70 169 ASP A CA 1
ATOM 1416 C C . ASP A 1 194 ? 7.031 51.722 -6.290 1.00 15.82 169 ASP A C 1
ATOM 1417 O O . ASP A 1 194 ? 6.421 50.700 -6.008 1.00 18.24 169 ASP A O 1
ATOM 1422 N N . GLU A 1 195 ? 8.216 52.000 -5.774 1.00 16.27 170 GLU A N 1
ATOM 1423 C CA . GLU A 1 195 ? 8.956 51.000 -4.983 1.00 21.31 170 GLU A CA 1
ATOM 1424 C C . GLU A 1 195 ? 8.274 50.612 -3.687 1.00 17.83 170 GLU A C 1
ATOM 1425 O O . GLU A 1 195 ? 8.440 49.490 -3.210 1.00 24.31 170 GLU A O 1
ATOM 1431 N N . TYR A 1 196 ? 7.518 51.533 -3.107 1.00 15.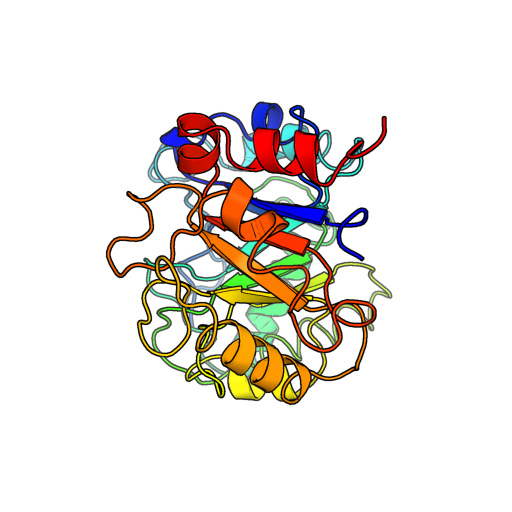04 171 TYR A N 1
ATOM 1432 C CA . TYR A 1 196 ? 6.903 51.288 -1.817 1.00 14.54 171 TYR A CA 1
ATOM 1433 C C . TYR A 1 196 ? 5.419 51.011 -1.864 1.00 13.21 171 TYR A C 1
ATOM 1434 O O . TYR A 1 196 ? 4.908 50.231 -1.058 1.00 16.06 171 TYR A O 1
ATOM 1443 N N . LEU A 1 197 ? 4.725 51.667 -2.800 1.00 11.62 172 LEU A N 1
ATOM 1444 C CA . LEU A 1 197 ? 3.285 51.665 -2.810 1.00 10.96 172 LEU A CA 1
ATOM 1445 C C . LEU A 1 197 ? 2.669 50.856 -3.936 1.00 12.13 172 LEU A C 1
ATOM 1446 O O . LEU A 1 197 ? 1.440 50.801 -4.018 1.00 12.98 172 LEU A O 1
ATOM 1451 N N . ASP A 1 198 ? 3.447 50.216 -4.806 1.00 11.67 173 ASP A N 1
ATOM 1452 C CA . ASP A 1 198 ? 2.810 49.535 -5.925 1.00 12.45 173 ASP A CA 1
ATOM 1453 C C . ASP A 1 198 ? 1.806 48.475 -5.485 1.00 12.32 173 ASP A C 1
ATOM 1454 O O . ASP A 1 198 ? 0.701 48.409 -6.015 1.00 13.47 173 ASP A O 1
ATOM 1459 N N . ASN A 1 199 ? 2.192 47.611 -4.544 1.00 12.33 174 ASN A N 1
ATOM 1460 C CA . ASN A 1 199 ? 1.245 46.569 -4.127 1.00 13.49 174 ASN A CA 1
ATOM 1461 C C . ASN A 1 199 ? -0.020 47.200 -3.541 1.00 13.25 174 ASN A C 1
ATOM 1462 O O . ASN A 1 199 ? -1.142 46.744 -3.814 1.00 14.03 174 ASN A O 1
ATOM 1467 N N . ALA A 1 200 ? 0.144 48.235 -2.719 1.00 11.66 175 ALA A N 1
ATOM 1468 C CA . ALA A 1 200 ? -1.041 48.902 -2.188 1.00 11.68 175 ALA A CA 1
ATOM 1469 C C . ALA A 1 200 ? -1.903 49.478 -3.316 1.00 10.78 175 ALA A C 1
ATOM 1470 O O . ALA A 1 200 ? -3.134 49.335 -3.309 1.00 12.16 175 ALA A O 1
ATOM 1472 N N . ILE A 1 201 ? -1.282 50.147 -4.271 1.00 10.80 176 ILE A N 1
ATOM 1473 C CA . ILE A 1 201 ? -2.054 50.763 -5.337 1.00 11.03 176 ILE A CA 1
ATOM 1474 C C . ILE A 1 201 ? -2.777 49.703 -6.174 1.00 11.87 176 ILE A C 1
ATOM 1475 O O . ILE A 1 201 ? -3.922 49.923 -6.597 1.00 12.78 176 ILE A O 1
ATOM 1480 N N . GLN A 1 202 ? -2.154 48.556 -6.346 1.00 12.40 177 GLN A N 1
ATOM 1481 C CA . GLN A 1 202 ? -2.756 47.487 -7.129 1.00 14.06 177 GLN A CA 1
ATOM 1482 C C . GLN A 1 202 ? -3.976 46.865 -6.456 1.00 14.25 177 GLN A C 1
ATOM 1483 O O . GLN A 1 202 ? -4.727 46.159 -7.128 1.00 16.90 177 GLN A O 1
ATOM 1489 N N . THR A 1 203 ? -4.217 47.143 -5.166 1.00 13.32 178 THR A N 1
ATOM 1490 C CA . THR A 1 203 ? -5.464 46.671 -4.518 1.00 13.67 178 THR A CA 1
ATOM 1491 C C . THR A 1 203 ? -6.709 47.399 -5.042 1.00 13.50 178 THR A C 1
ATOM 1492 O O . THR A 1 203 ? -7.828 46.949 -4.794 1.00 15.28 178 THR A O 1
ATOM 1496 N N . ARG A 1 204 ? -6.512 48.557 -5.659 1.00 13.03 179 ARG A N 1
ATOM 1497 C CA . ARG A 1 204 ? -7.614 49.406 -6.117 1.00 12.98 179 ARG A CA 1
ATOM 1498 C C . ARG A 1 204 ? -8.420 50.028 -4.992 1.00 13.13 179 ARG A C 1
ATOM 1499 O O . ARG A 1 204 ? -9.489 50.602 -5.247 1.00 15.31 179 ARG A O 1
ATOM 1507 N N . HIS A 1 205 ? -7.897 49.998 -3.761 1.00 12.52 180 HIS A N 1
ATOM 1508 C CA . HIS A 1 205 ? -8.647 50.559 -2.647 1.00 14.15 180 HIS A CA 1
ATOM 1509 C C . HIS A 1 205 ? -8.460 52.035 -2.444 1.00 13.80 180 HIS A C 1
ATOM 1510 O O . HIS A 1 205 ? -9.277 52.641 -1.765 1.00 15.58 180 HIS A O 1
ATOM 1517 N N . PHE A 1 206 ? -7.416 52.637 -3.014 1.00 12.11 181 PHE A N 1
ATOM 1518 C CA . PHE A 1 206 ? -7.269 54.063 -2.852 1.00 11.44 181 PHE A CA 1
ATOM 1519 C C . PHE A 1 206 ? -8.337 54.813 -3.641 1.00 11.21 181 PHE A C 1
ATOM 1520 O O . PHE A 1 206 ? -8.575 54.545 -4.813 1.00 13.44 181 PHE A O 1
ATOM 1528 N N . ASP A 1 207 ? -8.930 55.797 -2.981 1.00 10.73 182 ASP A N 1
ATOM 1529 C CA . ASP A 1 207 ? -9.800 56.750 -3.645 1.00 11.64 182 ASP A CA 1
ATOM 1530 C C . ASP A 1 207 ? -9.057 57.724 -4.550 1.00 11.98 182 ASP A C 1
ATOM 1531 O O . ASP A 1 207 ? -9.559 58.086 -5.625 1.00 13.35 182 ASP A O 1
ATOM 1536 N N . TYR A 1 208 ? -7.891 58.172 -4.091 1.00 11.31 183 TYR A N 1
ATOM 1537 C CA . TYR A 1 208 ? -7.145 59.198 -4.789 1.00 11.39 183 TYR A CA 1
ATOM 1538 C C . TYR A 1 208 ? -5.671 58.834 -4.802 1.00 10.52 183 TYR A C 1
ATOM 1539 O O . TYR A 1 208 ? -5.144 58.342 -3.789 1.00 11.48 183 TYR A O 1
ATOM 1548 N N . ILE A 1 209 ? -5.015 59.147 -5.917 1.00 10.71 184 ILE A N 1
ATOM 1549 C CA . ILE A 1 209 ? -3.580 58.980 -6.039 1.00 10.69 184 ILE A CA 1
ATOM 1550 C C . ILE A 1 209 ? -2.981 60.332 -6.410 1.00 10.60 184 ILE A C 1
ATOM 1551 O O . ILE A 1 209 ? -3.354 60.933 -7.421 1.00 11.42 184 ILE A O 1
ATOM 1556 N N . PHE A 1 210 ? -2.071 60.805 -5.564 1.00 9.97 185 PHE A N 1
ATOM 1557 C CA . PHE A 1 210 ? -1.379 62.070 -5.727 1.00 10.36 185 PHE A CA 1
ATOM 1558 C C . PHE A 1 210 ? 0.057 61.769 -6.165 1.00 10.38 185 PHE A C 1
ATOM 1559 O O . PHE A 1 210 ? 0.905 61.449 -5.342 1.00 12.50 185 PHE A O 1
ATOM 1567 N N . VAL A 1 211 ? 0.304 61.806 -7.464 1.00 10.53 186 VAL A N 1
ATOM 1568 C CA . VAL A 1 211 ? 1.588 61.380 -7.976 1.00 10.14 186 VAL A CA 1
ATOM 1569 C C . VAL A 1 211 ? 2.594 62.512 -7.816 1.00 10.81 186 VAL A C 1
ATOM 1570 O O . VAL A 1 211 ? 2.355 63.631 -8.276 1.00 11.61 186 VAL A O 1
ATOM 1574 N N . ARG A 1 212 ? 3.728 62.205 -7.199 1.00 10.88 187 ARG A N 1
ATOM 1575 C CA . ARG A 1 212 ? 4.732 63.225 -6.914 1.00 11.45 187 ARG A CA 1
ATOM 1576 C C . ARG A 1 212 ? 5.654 63.445 -8.101 1.00 12.25 187 ARG A C 1
ATOM 1577 O O . ARG A 1 212 ? 6.648 62.736 -8.287 1.00 13.33 187 ARG A O 1
ATOM 1585 N N . PHE A 1 213 ? 5.281 64.420 -8.910 1.00 12.27 188 PHE A N 1
ATOM 1586 C CA . PHE A 1 213 ? 6.014 64.732 -10.134 1.00 13.07 188 PHE A CA 1
ATOM 1587 C C . PHE A 1 213 ? 7.145 65.729 -9.841 1.00 13.48 188 PHE A C 1
ATOM 1588 O O . PHE A 1 213 ? 7.195 66.819 -10.390 1.00 16.19 188 PHE A O 1
ATOM 1596 N N . TYR A 1 214 ? 8.064 65.349 -8.961 1.00 13.15 189 TYR A N 1
ATOM 1597 C CA . TYR A 1 214 ? 9.180 66.221 -8.656 1.00 14.01 189 TYR A CA 1
ATOM 1598 C C . TYR A 1 214 ? 10.248 65.394 -7.971 1.00 15.00 189 TYR A C 1
ATOM 1599 O O . TYR A 1 214 ? 10.000 64.260 -7.522 1.00 16.25 189 TYR A O 1
ATOM 1608 N N . ASN A 1 215 ? 11.442 65.971 -7.916 1.00 16.18 190 ASN A N 1
ATOM 1609 C CA . ASN A 1 215 ? 12.619 65.273 -7.421 1.00 18.00 190 ASN A CA 1
ATOM 1610 C C . ASN A 1 215 ? 12.880 63.953 -8.181 1.00 18.61 190 ASN A C 1
ATOM 1611 O O . ASN A 1 215 ? 13.390 62.991 -7.624 1.00 20.67 190 ASN A O 1
ATOM 1616 N N . ASP A 1 216 ? 12.593 63.957 -9.489 1.00 16.34 191 ASP A N 1
ATOM 1617 C CA . ASP A 1 216 ? 12.888 62.801 -10.336 1.00 16.62 191 ASP A CA 1
ATOM 1618 C C . ASP A 1 216 ? 12.945 63.233 -11.781 1.00 15.68 191 ASP A C 1
ATOM 1619 O O . ASP A 1 216 ? 11.911 63.477 -12.408 1.00 15.74 191 ASP A O 1
ATOM 1624 N N . ARG A 1 217 ? 14.164 63.341 -12.317 1.00 17.10 192 ARG A N 1
ATOM 1625 C CA . ARG A 1 217 ? 14.324 63.832 -13.656 1.00 17.04 192 ARG A CA 1
ATOM 1626 C C . ARG A 1 217 ? 13.650 62.968 -14.717 1.00 17.79 192 ARG A C 1
ATOM 1627 O O . ARG A 1 217 ? 13.408 63.434 -15.826 1.00 20.09 192 ARG A O 1
ATOM 1635 N N . SER A 1 218 ? 13.383 61.704 -14.410 1.00 17.04 193 SER A N 1
ATOM 1636 C CA A SER A 1 218 ? 12.805 60.824 -15.414 0.50 17.41 193 SER A CA 1
ATOM 1637 C CA B SER A 1 218 ? 12.779 60.795 -15.376 0.50 18.32 193 SER A CA 1
ATOM 1638 C C . SER A 1 218 ? 11.341 61.140 -15.712 1.00 15.69 193 SER A C 1
ATOM 1639 O O . SER A 1 218 ? 10.840 60.747 -16.769 1.00 17.56 193 SER A O 1
ATOM 1644 N N . CYS A 1 219 ? 10.654 61.822 -14.787 1.00 14.84 194 CYS A N 1
ATOM 1645 C CA . CYS A 1 219 ? 9.215 61.949 -14.921 1.00 14.90 194 CYS A CA 1
ATOM 1646 C C . CYS A 1 219 ? 8.662 63.318 -14.587 1.00 15.48 194 CYS A C 1
ATOM 1647 O O . CYS A 1 219 ? 7.447 63.492 -14.574 1.00 18.73 194 CYS A O 1
ATOM 1650 N N . GLN A 1 220 ? 9.519 64.292 -14.333 1.00 14.69 195 GLN A N 1
ATOM 1651 C CA . GLN A 1 220 ? 9.045 65.602 -13.949 1.00 14.87 195 GLN A CA 1
ATOM 1652 C C . GLN A 1 220 ? 9.119 66.595 -15.105 1.00 14.55 195 GLN A C 1
ATOM 1653 O O . GLN A 1 220 ? 9.775 66.370 -16.129 1.00 15.73 195 GLN A O 1
ATOM 1659 N N . TYR A 1 221 ? 8.404 67.699 -14.941 1.00 13.71 196 TYR A N 1
ATOM 1660 C CA . TYR A 1 221 ? 8.503 68.806 -15.870 1.00 14.34 196 TYR A CA 1
ATOM 1661 C C . TYR A 1 221 ? 9.872 69.453 -15.839 1.00 16.16 196 TYR A C 1
ATOM 1662 O O . TYR A 1 221 ? 10.484 69.561 -14.768 1.00 16.92 196 TYR A O 1
ATOM 1671 N N . SER A 1 222 ? 10.302 69.975 -16.984 1.00 16.05 197 SER A N 1
ATOM 1672 C CA . SER A 1 222 ? 11.370 70.984 -17.002 1.00 18.41 197 SER A CA 1
ATOM 1673 C C . SER A 1 222 ? 11.040 71.983 -18.075 1.00 18.84 197 SER A C 1
ATOM 1674 O O . SER A 1 222 ? 10.226 71.715 -18.947 1.00 18.95 197 SER A O 1
ATOM 1677 N N . THR A 1 223 ? 11.639 73.167 -17.974 1.00 20.81 198 THR A N 1
ATOM 1678 C CA . THR A 1 223 ? 11.278 74.262 -18.873 1.00 23.86 198 THR A CA 1
ATOM 1679 C C . THR A 1 223 ? 11.331 73.808 -20.317 1.00 26.46 198 THR A C 1
ATOM 1680 O O . THR A 1 223 ? 12.338 73.274 -20.755 1.00 25.11 198 THR A O 1
ATOM 1684 N N . GLY A 1 224 ? 10.226 73.995 -21.041 1.00 30.85 199 GLY A N 1
ATOM 1685 C CA . GLY A 1 224 ? 10.146 73.633 -22.459 1.00 44.26 199 GLY A CA 1
ATOM 1686 C C . GLY A 1 224 ? 10.050 72.147 -22.769 1.00 33.78 199 GLY A C 1
ATOM 1687 O O . GLY A 1 224 ? 10.128 71.748 -23.943 1.00 61.88 199 GLY A O 1
ATOM 1688 N N . ASN A 1 225 ? 9.889 71.325 -21.731 1.00 26.75 200 ASN A N 1
ATOM 1689 C CA . ASN A 1 225 ? 9.821 69.903 -21.961 1.00 25.99 200 ASN A CA 1
ATOM 1690 C C . ASN A 1 225 ? 8.770 69.245 -21.105 1.00 17.62 200 ASN A C 1
ATOM 1691 O O . ASN A 1 225 ? 8.974 69.002 -19.925 1.00 17.54 200 ASN A O 1
ATOM 1696 N N . ILE A 1 226 ? 7.660 68.922 -21.738 1.00 16.28 201 ILE A N 1
ATOM 1697 C CA . ILE A 1 226 ? 6.578 68.267 -21.063 1.00 15.49 201 ILE A CA 1
ATOM 1698 C C . ILE A 1 226 ? 6.503 66.800 -21.384 1.00 14.59 201 ILE A C 1
ATOM 1699 O O . ILE A 1 226 ? 5.615 66.111 -20.896 1.00 15.87 201 ILE A O 1
ATOM 1704 N N . GLN A 1 227 ? 7.435 66.273 -22.186 1.00 15.05 202 GLN A N 1
ATOM 1705 C CA . GLN A 1 227 ? 7.242 64.894 -22.635 1.00 17.23 202 GLN A CA 1
ATOM 1706 C C . GLN A 1 227 ? 7.348 63.883 -21.509 1.00 13.89 202 GLN A C 1
ATOM 1707 O O . GLN A 1 227 ? 6.586 62.903 -21.479 1.00 14.75 202 GLN A O 1
ATOM 1713 N N . ARG A 1 228 ? 8.299 64.087 -20.592 1.00 13.82 203 ARG A N 1
ATOM 1714 C CA A ARG A 1 228 ? 8.478 63.107 -19.525 0.50 13.56 203 ARG A CA 1
ATOM 1715 C CA B ARG A 1 228 ? 8.479 63.112 -19.514 0.50 13.69 203 ARG A CA 1
ATOM 1716 C C . ARG A 1 228 ? 7.305 63.102 -18.554 1.00 12.91 203 ARG A C 1
ATOM 1717 O O . ARG A 1 228 ? 6.855 62.043 -18.128 1.00 13.85 203 ARG A O 1
ATOM 1732 N N . ILE A 1 229 ? 6.790 64.292 -18.219 1.00 12.39 204 ILE A N 1
ATOM 1733 C CA . ILE A 1 229 ? 5.671 64.338 -17.283 1.00 11.72 204 ILE A CA 1
ATOM 1734 C C . ILE A 1 229 ? 4.395 63.832 -17.970 1.00 11.93 204 ILE A C 1
ATOM 1735 O O . ILE A 1 229 ? 3.612 63.101 -17.360 1.00 12.37 204 ILE A O 1
ATOM 1740 N N . ARG A 1 230 ? 4.197 64.174 -19.246 1.00 12.00 205 ARG A N 1
ATOM 1741 C CA . ARG A 1 230 ? 3.017 63.671 -19.954 1.00 12.56 205 ARG A CA 1
ATOM 1742 C C . ARG A 1 230 ? 3.050 62.153 -20.037 1.00 12.29 205 ARG A C 1
ATOM 1743 O O . ARG A 1 230 ? 2.037 61.475 -19.843 1.00 12.98 205 ARG A O 1
ATOM 1751 N N . ASN A 1 231 ? 4.228 61.622 -20.342 1.00 11.85 206 ASN A N 1
ATOM 1752 C CA . ASN A 1 231 ? 4.389 60.185 -20.444 1.00 12.23 206 ASN A CA 1
ATOM 1753 C C . ASN A 1 231 ? 4.172 59.486 -19.102 1.00 11.40 206 ASN A C 1
ATOM 1754 O O . ASN A 1 231 ? 3.570 58.407 -19.049 1.00 12.77 206 ASN A O 1
ATOM 1759 N N . ALA A 1 232 ? 4.673 60.092 -18.043 1.00 11.46 207 ALA A N 1
ATOM 1760 C CA . ALA A 1 232 ? 4.499 59.518 -16.720 1.00 11.39 207 ALA A CA 1
ATOM 1761 C C . ALA A 1 232 ? 3.011 59.538 -16.344 1.00 11.01 207 ALA A C 1
ATOM 1762 O O . ALA A 1 232 ? 2.495 58.570 -15.779 1.00 12.21 207 ALA A O 1
ATOM 1764 N N . TRP A 1 233 ? 2.330 60.653 -16.614 1.00 11.59 208 TRP A N 1
ATOM 1765 C CA . TRP A 1 233 ? 0.897 60.694 -16.376 1.00 11.74 208 TRP A CA 1
ATOM 1766 C C . TRP A 1 233 ? 0.211 59.554 -17.122 1.00 10.97 208 TRP A C 1
ATOM 1767 O O . TRP A 1 233 ? -0.609 58.832 -16.550 1.00 11.80 208 TRP A O 1
ATOM 1778 N N . LEU A 1 234 ? 0.526 59.394 -18.400 1.00 11.26 209 LEU A N 1
ATOM 1779 C CA . LEU A 1 234 ? -0.014 58.291 -19.162 1.00 12.10 209 LEU A CA 1
ATOM 1780 C C . LEU A 1 234 ? 0.213 56.954 -18.459 1.00 11.51 209 LEU A C 1
ATOM 1781 O O . LEU A 1 234 ? -0.705 56.138 -18.333 1.00 12.46 209 LEU A O 1
ATOM 1786 N N . SER A 1 235 ? 1.443 56.713 -18.034 1.00 11.25 210 SER A N 1
ATOM 1787 C CA . SER A 1 235 ? 1.748 55.466 -17.338 1.00 11.52 210 SER A CA 1
ATOM 1788 C C . SER A 1 235 ? 0.852 55.267 -16.126 1.00 11.26 210 SER A C 1
ATOM 1789 O O . SER A 1 235 ? 0.358 54.156 -15.872 1.00 12.84 210 SER A O 1
ATOM 1792 N N . TRP A 1 236 ? 0.647 56.325 -15.351 1.00 11.11 211 TRP A N 1
ATOM 1793 C CA . TRP A 1 236 ? -0.194 56.258 -14.159 1.00 11.54 211 TRP A CA 1
ATOM 1794 C C . TRP A 1 236 ? -1.661 56.010 -14.525 1.00 11.78 211 TRP A C 1
ATOM 1795 O O . TRP A 1 236 ? -2.362 55.305 -13.780 1.00 14.15 211 TRP A O 1
ATOM 1806 N N . THR A 1 237 ? -2.144 56.562 -15.640 1.00 11.90 212 THR A N 1
ATOM 1807 C CA . THR A 1 237 ? -3.519 56.272 -16.008 1.00 12.33 212 THR A CA 1
ATOM 1808 C C . THR A 1 237 ? -3.712 54.791 -16.270 1.00 14.43 212 THR A C 1
ATOM 1809 O O . THR A 1 237 ? -4.792 54.263 -16.070 1.00 15.76 212 THR A O 1
ATOM 1813 N N . LYS A 1 238 ? -2.662 54.120 -16.731 1.00 15.53 213 LYS A N 1
ATOM 1814 C CA . LYS A 1 238 ? -2.777 52.667 -16.960 1.00 19.48 213 LYS A CA 1
ATOM 1815 C C . LYS A 1 238 ? -2.592 51.850 -15.688 1.00 22.21 213 LYS A C 1
ATOM 1816 O O . LYS A 1 238 ? -3.159 50.757 -15.562 1.00 30.50 213 LYS A O 1
ATOM 1822 N N A SER A 1 239 ? -1.907 52.232 -14.859 0.50 19.53 214 SER A N 1
ATOM 1823 N N B SER A 1 239 ? -1.807 52.232 -14.859 0.50 19.53 214 SER A N 1
ATOM 1824 C CA A SER A 1 239 ? -1.441 51.601 -13.569 0.50 22.76 214 SER A CA 1
ATOM 1825 C CA B SER A 1 239 ? -1.341 51.601 -13.569 0.50 22.76 214 SER A CA 1
ATOM 1826 C C A SER A 1 239 ? -2.649 51.736 -12.525 0.50 23.63 214 SER A C 1
ATOM 1827 C C B SER A 1 239 ? -2.549 51.736 -12.525 0.50 23.63 214 SER A C 1
ATOM 1828 O O A SER A 1 239 ? -2.790 50.881 -11.649 0.50 27.73 214 SER A O 1
ATOM 1829 O O B SER A 1 239 ? -2.690 50.881 -11.649 0.50 27.73 214 SER A O 1
ATOM 1834 N N . VAL A 1 240 ? -3.333 52.781 -12.507 1.00 16.79 215 VAL A N 1
ATOM 1835 C CA . VAL A 1 240 ? -4.302 53.027 -11.462 1.00 15.69 215 VAL A CA 1
ATOM 1836 C C . VAL A 1 240 ? -5.702 52.705 -11.952 1.00 13.50 215 VAL A C 1
ATOM 1837 O O . VAL A 1 240 ? -6.216 53.324 -12.903 1.00 14.57 215 VAL A O 1
ATOM 1841 N N . TYR A 1 241 ? -6.300 51.714 -11.297 1.00 14.54 216 TYR A N 1
ATOM 1842 C CA . TYR A 1 241 ? -7.686 51.375 -11.468 1.00 14.80 216 TYR A CA 1
ATOM 1843 C C . TYR A 1 241 ? -8.406 51.737 -10.180 1.00 14.51 216 TYR A C 1
ATOM 1844 O O . TYR A 1 241 ? -7.792 51.704 -9.109 1.00 16.40 216 TYR A O 1
ATOM 1853 N N . PRO A 1 242 ? -9.705 52.029 -10.235 1.00 14.17 217 PRO A N 1
ATOM 1854 C CA . PRO A 1 242 ? -10.527 52.109 -11.450 1.00 15.45 217 PRO A CA 1
ATOM 1855 C C . PRO A 1 242 ? -10.267 53.351 -12.266 1.00 15.21 217 PRO A C 1
ATOM 1856 O O . PRO A 1 242 ? -9.524 54.245 -11.825 1.00 15.05 217 PRO A O 1
ATOM 1860 N N . ARG A 1 243 ? -10.894 53.436 -13.436 1.00 15.38 218 ARG A N 1
ATOM 1861 C CA A ARG A 1 243 ? -10.663 54.547 -14.354 0.50 15.89 218 ARG A CA 1
ATOM 1862 C CA B ARG A 1 243 ? -10.682 54.544 -14.359 0.50 16.01 218 ARG A CA 1
ATOM 1863 C C . ARG A 1 243 ? -11.605 55.723 -14.033 1.00 17.33 218 ARG A C 1
ATOM 1864 O O . ARG A 1 243 ? -12.353 56.213 -14.872 1.00 23.05 218 ARG A O 1
ATOM 1879 N N . ASP A 1 244 ? -11.499 56.199 -12.812 1.00 17.44 219 ASP A N 1
ATOM 1880 C CA . ASP A 1 244 ? -12.307 57.288 -12.292 1.00 17.44 219 ASP A CA 1
ATOM 1881 C C . ASP A 1 244 ? -11.466 58.577 -12.252 1.00 14.87 219 ASP A C 1
ATOM 1882 O O . ASP A 1 244 ? -10.272 58.584 -12.549 1.00 13.91 219 ASP A O 1
ATOM 1887 N N . LYS A 1 245 ? -12.083 59.662 -11.822 1.00 15.08 220 LYS A N 1
ATOM 1888 C CA . LYS A 1 245 ? -11.391 60.917 -11.665 1.00 14.64 220 LYS A CA 1
ATOM 1889 C C . LYS A 1 245 ? -10.639 60.898 -10.360 1.00 13.75 220 LYS A C 1
ATOM 1890 O O . LYS A 1 245 ? -11.071 61.477 -9.369 1.00 15.56 220 LYS A O 1
ATOM 1896 N N . ASN A 1 246 ? -9.510 60.202 -10.368 1.00 12.41 221 ASN A N 1
ATOM 1897 C CA . ASN A 1 246 ? -8.833 59.853 -9.132 1.00 12.27 221 ASN A CA 1
ATOM 1898 C C . ASN A 1 246 ? -7.345 60.168 -9.125 1.00 11.16 221 ASN A C 1
ATOM 1899 O O . ASN A 1 246 ? -6.687 59.796 -8.163 1.00 13.46 221 ASN A O 1
ATOM 1904 N N . LEU A 1 247 ? -6.858 60.866 -10.158 1.00 11.57 222 LEU A N 1
ATOM 1905 C CA . LEU A 1 247 ? -5.439 61.164 -10.283 1.00 11.59 222 LEU A CA 1
ATOM 1906 C C . LEU A 1 247 ? -5.180 62.648 -10.115 1.00 11.26 222 LEU A C 1
ATOM 1907 O O . LEU A 1 247 ? -5.827 63.490 -10.742 1.00 12.14 222 LEU A O 1
ATOM 1912 N N . PHE A 1 248 ? -4.213 62.940 -9.256 1.00 11.10 223 PHE A N 1
ATOM 1913 C CA . PHE A 1 248 ? -3.786 64.291 -9.021 1.00 10.90 223 PHE A CA 1
ATOM 1914 C C . PHE A 1 248 ? -2.302 64.412 -9.309 1.00 11.43 223 PHE A C 1
ATOM 1915 O O . PHE A 1 248 ? -1.557 63.441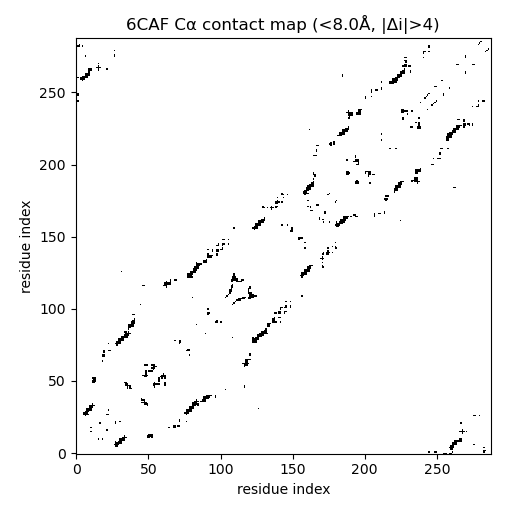 -9.106 1.00 12.12 223 PHE A O 1
ATOM 1923 N N . LEU A 1 249 ? -1.872 65.605 -9.724 1.00 10.77 224 LEU A N 1
ATOM 1924 C CA . LEU A 1 249 ? -0.443 65.909 -9.775 1.00 10.90 224 LEU A CA 1
ATOM 1925 C C . LEU A 1 249 ? -0.028 66.553 -8.470 1.00 11.10 224 LEU A C 1
ATOM 1926 O O . LEU A 1 249 ? -0.526 67.638 -8.123 1.00 12.89 224 LEU A O 1
ATOM 1931 N N . GLU A 1 250 ? 0.900 65.928 -7.743 1.00 10.96 225 GLU A N 1
ATOM 1932 C CA . GLU A 1 250 ? 1.512 66.572 -6.588 1.00 10.51 225 GLU A CA 1
ATOM 1933 C C . GLU A 1 250 ? 2.772 67.277 -7.060 1.00 11.32 225 GLU A C 1
ATOM 1934 O O . GLU A 1 250 ? 3.631 66.667 -7.705 1.00 12.11 225 GLU A O 1
ATOM 1940 N N . LEU A 1 251 ? 2.837 68.561 -6.739 1.00 11.10 226 LEU A N 1
ATOM 1941 C CA . LEU A 1 251 ? 3.857 69.449 -7.268 1.00 11.09 226 LEU A CA 1
ATOM 1942 C C . LEU A 1 251 ? 4.408 70.309 -6.142 1.00 11.41 226 LEU A C 1
ATOM 1943 O O . LEU A 1 251 ? 3.722 70.587 -5.146 1.00 12.31 226 LEU A O 1
ATOM 1948 N N . PRO A 1 252 ? 5.642 70.781 -6.315 1.00 12.07 227 PRO A N 1
ATOM 1949 C CA . PRO A 1 252 ? 6.185 71.719 -5.343 1.00 12.50 227 PRO A CA 1
ATOM 1950 C C . PRO A 1 252 ? 5.634 73.111 -5.590 1.00 13.26 227 PRO A C 1
ATOM 1951 O O . PRO A 1 252 ? 5.491 73.526 -6.736 1.00 14.34 227 PRO A O 1
ATOM 1955 N N . ALA A 1 253 ? 5.355 73.846 -4.516 1.00 12.48 228 ALA A N 1
ATOM 1956 C CA . ALA A 1 253 ? 4.753 75.168 -4.695 1.00 13.30 228 ALA A CA 1
ATOM 1957 C C . ALA A 1 253 ? 5.767 76.276 -4.855 1.00 14.58 228 ALA A C 1
ATOM 1958 O O . ALA A 1 253 ? 5.379 77.417 -5.060 1.00 17.01 228 ALA A O 1
ATOM 1960 N N . SER A 1 254 ? 7.056 75.954 -4.768 1.00 14.42 229 SER A N 1
ATOM 1961 C CA . SER A 1 254 ? 8.099 76.922 -5.039 1.00 16.16 229 SER A CA 1
ATOM 1962 C C . SER A 1 254 ? 9.304 76.184 -5.592 1.00 18.20 229 SER A C 1
ATOM 1963 O O . SER A 1 254 ? 9.419 74.976 -5.417 1.00 18.10 229 SER A O 1
ATOM 1966 N N . GLN A 1 255 ? 10.202 76.895 -6.246 1.00 21.27 230 GLN A N 1
ATOM 1967 C CA A GLN A 1 255 ? 11.455 76.270 -6.647 0.50 24.60 230 GLN A CA 1
ATOM 1968 C CA B GLN A 1 255 ? 11.487 76.332 -6.650 0.50 30.56 230 GLN A CA 1
ATOM 1969 C C . GLN A 1 255 ? 12.245 75.709 -5.455 1.00 27.98 230 GLN A C 1
ATOM 1970 O O . GLN A 1 255 ? 12.887 74.664 -5.579 1.00 34.23 230 GLN A O 1
ATOM 1981 N N . ALA A 1 256 ? 12.176 76.365 -4.297 1.00 33.83 231 ALA A N 1
ATOM 1982 C CA . ALA A 1 256 ? 12.945 75.917 -3.121 1.00 39.83 231 ALA A CA 1
ATOM 1983 C C . ALA A 1 256 ? 12.489 74.586 -2.512 1.00 33.51 231 ALA A C 1
ATOM 1984 O O . ALA A 1 256 ? 13.266 73.917 -1.830 1.00 37.48 231 ALA A O 1
ATOM 1986 N N . THR A 1 257 ? 11.250 74.186 -2.747 1.00 26.10 232 THR A N 1
ATOM 1987 C CA A THR A 1 257 ? 10.709 72.907 -2.227 0.50 26.51 232 THR A CA 1
ATOM 1988 C CA B THR A 1 257 ? 10.785 72.916 -2.199 0.50 34.64 232 THR A CA 1
ATOM 1989 C C . THR A 1 257 ? 10.874 71.806 -3.247 1.00 34.92 232 THR A C 1
ATOM 1990 O O . THR A 1 257 ? 10.270 70.717 -3.119 1.00 32.76 232 THR A O 1
ATOM 1997 N N . ALA A 1 258 ? 11.637 72.091 -4.281 1.00 26.64 233 ALA A N 1
ATOM 1998 C CA . ALA A 1 258 ? 11.939 71.123 -5.326 1.00 40.92 233 ALA A CA 1
ATOM 1999 C C . ALA A 1 258 ? 13.411 71.154 -5.673 1.00 26.27 233 ALA A C 1
ATOM 2000 O O . ALA A 1 258 ? 13.778 71.462 -6.788 1.00 26.07 233 ALA A O 1
ATOM 2002 N N . PRO A 1 259 ? 14.264 70.801 -4.721 1.00 24.81 234 PRO A N 1
ATOM 2003 C CA . PRO A 1 259 ? 15.696 70.863 -4.989 1.00 25.03 234 PRO A CA 1
ATOM 2004 C C . PRO A 1 259 ? 16.199 69.945 -6.091 1.00 23.41 234 PRO A C 1
ATOM 2005 O O . PRO A 1 259 ? 17.210 70.235 -6.722 1.00 31.33 234 PRO A O 1
ATOM 2009 N N . GLY A 1 260 ? 15.495 68.856 -6.322 1.00 21.90 235 GLY A N 1
ATOM 2010 C CA . GLY A 1 260 ? 15.785 67.947 -7.415 1.00 20.51 235 GLY A CA 1
ATOM 2011 C C . GLY A 1 260 ? 15.012 68.241 -8.683 1.00 18.89 235 GLY A C 1
ATOM 2012 O O . GLY A 1 260 ? 15.040 67.446 -9.637 1.00 22.24 235 GLY A O 1
ATOM 2013 N N . GLY A 1 261 ? 14.333 69.384 -8.701 1.00 18.42 236 GLY A N 1
ATOM 2014 C CA . GLY A 1 261 ? 13.571 69.803 -9.860 1.00 18.15 236 GLY A CA 1
ATOM 2015 C C . GLY A 1 261 ? 12.095 69.466 -9.798 1.00 15.13 236 GLY A C 1
ATOM 2016 O O . GLY A 1 261 ? 11.625 68.859 -8.832 1.00 16.42 236 GLY A O 1
ATOM 2017 N N . GLY A 1 262 ? 11.401 69.857 -10.869 1.00 15.40 237 GLY A N 1
ATOM 2018 C CA . GLY A 1 262 ? 10.006 69.565 -11.050 1.00 15.24 237 GLY A CA 1
ATOM 2019 C C . GLY A 1 262 ? 9.054 70.726 -10.849 1.00 15.23 237 GLY A C 1
ATOM 2020 O O . GLY A 1 262 ? 7.875 70.595 -11.097 1.00 15.35 237 GLY A O 1
ATOM 2021 N N . TYR A 1 263 ? 9.534 71.870 -10.384 1.00 14.87 238 TYR A N 1
ATOM 2022 C CA . TYR A 1 263 ? 8.646 73.008 -10.257 1.00 13.57 238 TYR A CA 1
ATOM 2023 C C . TYR A 1 263 ? 8.074 73.425 -11.600 1.00 13.96 238 TYR A C 1
ATOM 2024 O O . TYR A 1 263 ? 8.800 73.565 -12.596 1.00 15.19 238 TYR A O 1
ATOM 2033 N N . ILE A 1 264 ? 6.764 73.658 -11.612 1.00 12.98 239 ILE A N 1
ATOM 2034 C CA . ILE A 1 264 ? 6.071 74.075 -12.808 1.00 13.43 239 ILE A CA 1
ATOM 2035 C C . ILE A 1 264 ? 5.446 75.445 -12.548 1.00 13.80 239 ILE A C 1
ATOM 2036 O O . ILE A 1 264 ? 4.549 75.589 -11.737 1.00 14.49 239 ILE A O 1
ATOM 2041 N N . PRO A 1 265 ? 5.923 76.474 -13.226 1.00 14.92 240 PRO A N 1
ATOM 2042 C CA . PRO A 1 265 ? 5.263 77.749 -13.027 1.00 15.95 240 PRO A CA 1
ATOM 2043 C C . PRO A 1 265 ? 3.782 77.675 -13.310 1.00 15.03 240 PRO A C 1
ATOM 2044 O O . PRO A 1 265 ? 3.371 76.967 -14.239 1.00 16.14 240 PRO A O 1
ATOM 2048 N N . PRO A 1 266 ? 2.964 78.389 -12.503 1.00 15.36 241 PRO A N 1
ATOM 2049 C CA . PRO A 1 266 ? 1.524 78.265 -12.713 1.00 15.88 241 PRO A CA 1
ATOM 2050 C C . PRO A 1 266 ? 1.061 78.489 -14.150 1.00 15.50 241 PRO A C 1
ATOM 2051 O O . PRO A 1 266 ? 0.193 77.744 -14.639 1.00 17.20 241 PRO A O 1
ATOM 2055 N N . SER A 1 267 ? 1.617 79.490 -14.841 1.00 18.52 242 SER A N 1
ATOM 2056 C CA . SER A 1 267 ? 1.151 79.719 -16.216 1.00 20.74 242 SER A CA 1
ATOM 2057 C C . SER A 1 267 ? 1.496 78.523 -17.125 1.00 17.11 242 SER A C 1
ATOM 2058 O O . SER A 1 267 ? 0.747 78.178 -18.061 1.00 20.14 242 SER A O 1
ATOM 2061 N N . ALA A 1 268 ? 2.638 77.888 -16.855 1.00 16.90 243 ALA A N 1
ATOM 2062 C CA . ALA A 1 268 ? 3.033 76.703 -17.631 1.00 17.13 243 ALA A CA 1
ATOM 2063 C C . ALA A 1 268 ? 2.155 75.508 -17.282 1.00 15.52 243 ALA A C 1
ATOM 2064 O O . ALA A 1 268 ? 1.805 74.701 -18.145 1.00 16.78 243 ALA A O 1
ATOM 2066 N N . LEU A 1 269 ? 1.800 75.379 -16.015 1.00 14.52 244 LEU A N 1
ATOM 2067 C CA . LEU A 1 269 ? 0.932 74.267 -15.626 1.00 14.11 244 LEU A CA 1
ATOM 2068 C C . LEU A 1 269 ? -0.391 74.369 -16.386 1.00 14.06 244 LEU A C 1
ATOM 2069 O O . LEU A 1 269 ? -0.873 73.397 -17.004 1.00 14.66 244 LEU A O 1
ATOM 2074 N N . ILE A 1 270 ? -0.979 75.555 -16.377 1.00 14.82 245 ILE A N 1
ATOM 2075 C CA . ILE A 1 270 ? -2.280 75.761 -16.991 1.00 16.65 245 ILE A CA 1
ATOM 2076 C C . ILE A 1 270 ? -2.238 75.689 -18.507 1.00 17.89 245 ILE A C 1
ATOM 2077 O O . ILE A 1 270 ? -3.099 75.097 -19.144 1.00 19.23 245 ILE A O 1
ATOM 2082 N N . GLY A 1 271 ? -1.208 76.268 -19.086 1.00 18.51 246 GLY A N 1
ATOM 2083 C CA . GLY A 1 271 ? -1.151 76.382 -20.533 1.00 21.82 246 GLY A CA 1
ATOM 2084 C C . GLY A 1 271 ? -0.403 75.281 -21.263 1.00 19.84 246 GLY A C 1
ATOM 2085 O O . GLY A 1 271 ? -0.757 74.918 -22.389 1.00 22.91 246 GLY A O 1
ATOM 2086 N N . GLN A 1 272 ? 0.656 74.780 -20.649 1.00 18.03 247 GLN A N 1
ATOM 2087 C CA A GLN A 1 272 ? 1.594 73.849 -21.287 0.50 18.17 247 GLN A CA 1
ATOM 2088 C CA B GLN A 1 272 ? 1.504 73.837 -21.350 0.50 18.89 247 GLN A CA 1
ATOM 2089 C C . GLN A 1 272 ? 1.417 72.411 -20.854 1.00 16.00 247 GLN A C 1
ATOM 2090 O O . GLN A 1 272 ? 1.850 71.526 -21.568 1.00 18.32 247 GLN A O 1
ATOM 2101 N N . VAL A 1 273 ? 0.892 72.182 -19.641 1.00 14.85 248 VAL A N 1
ATOM 2102 C CA . VAL A 1 273 ? 0.869 70.840 -19.080 1.00 14.87 248 VAL A CA 1
ATOM 2103 C C . VAL A 1 273 ? -0.534 70.258 -19.018 1.00 13.86 248 VAL A C 1
ATOM 2104 O O . VAL A 1 273 ? -0.830 69.273 -19.709 1.00 15.19 248 VAL A O 1
ATOM 2108 N N . LEU A 1 274 ? -1.422 70.870 -18.243 1.00 13.42 249 LEU A N 1
ATOM 2109 C CA . LEU A 1 274 ? -2.723 70.286 -18.044 1.00 14.60 249 LEU A CA 1
ATOM 2110 C C . LEU A 1 274 ? -3.501 69.954 -19.324 1.00 14.68 249 LEU A C 1
ATOM 2111 O O . LEU A 1 274 ? -4.131 68.887 -19.390 1.00 16.55 249 LEU A O 1
ATOM 2116 N N . PRO A 1 275 ? -3.488 70.854 -20.326 1.00 14.80 250 PRO A N 1
ATOM 2117 C CA . PRO A 1 275 ? -4.298 70.538 -21.503 1.00 16.13 250 PRO A CA 1
ATOM 2118 C C . PRO A 1 275 ? -3.890 69.271 -22.226 1.00 16.97 250 PRO A C 1
ATOM 2119 O O . PRO A 1 275 ? -4.669 68.719 -23.013 1.00 18.81 250 PRO A O 1
ATOM 2123 N N . TYR A 1 276 ? -2.676 68.829 -21.951 1.00 15.65 251 TYR A N 1
ATOM 2124 C CA . TYR A 1 276 ? -2.057 67.773 -22.695 1.00 15.68 251 TYR A CA 1
ATOM 2125 C C . TYR A 1 276 ? -1.914 66.473 -21.928 1.00 16.11 251 TYR A C 1
ATOM 2126 O O . TYR A 1 276 ? -1.226 65.570 -22.365 1.00 17.83 251 TYR A O 1
ATOM 2135 N N . LEU A 1 277 ? -2.552 66.378 -20.778 1.00 15.23 252 LEU A N 1
ATOM 2136 C CA . LEU A 1 277 ? -2.500 65.128 -20.023 1.00 14.98 252 LEU A CA 1
ATOM 2137 C C . LEU A 1 277 ? -3.438 64.106 -20.639 1.00 15.44 252 LEU A C 1
ATOM 2138 O O . LEU A 1 277 ? -4.622 64.387 -20.801 1.00 16.00 252 LEU A O 1
ATOM 2143 N N . PRO A 1 278 ? -2.929 62.901 -20.960 1.00 15.78 253 PRO A N 1
ATOM 2144 C CA . PRO A 1 278 ? -3.853 61.902 -21.492 1.00 16.32 253 PRO A CA 1
ATOM 2145 C C . PRO A 1 278 ? -5.014 61.583 -20.569 1.00 16.11 253 PRO A C 1
ATOM 2146 O O . PRO A 1 278 ? -4.835 61.460 -19.373 1.00 17.15 253 PRO A O 1
ATOM 2150 N N . ASP A 1 279 ? -6.200 61.434 -21.148 1.00 16.38 254 ASP A N 1
ATOM 2151 C CA . ASP A 1 279 ? -7.411 61.154 -20.385 1.00 17.34 254 ASP A CA 1
ATOM 2152 C C . ASP A 1 279 ? -7.707 62.219 -19.327 1.00 16.15 254 ASP A C 1
ATOM 2153 O O . ASP A 1 279 ? -8.369 61.959 -18.321 1.00 17.39 254 ASP A O 1
ATOM 2158 N N . LEU A 1 280 ? -7.301 63.449 -19.626 1.00 16.65 255 LEU A N 1
ATOM 2159 C CA . LEU A 1 280 ? -7.625 64.599 -18.812 1.00 17.66 255 LEU A CA 1
ATOM 2160 C C . LEU A 1 280 ? -9.083 64.600 -18.378 1.00 18.24 255 LEU A C 1
ATOM 2161 O O . LEU A 1 280 ? -9.392 64.799 -17.213 1.00 18.69 255 LEU A O 1
ATOM 2166 N N . GLN A 1 281 ? -9.985 64.383 -19.330 1.00 16.92 256 GLN A N 1
ATOM 2167 C CA . GLN A 1 281 ? -11.382 64.574 -19.045 1.00 19.06 256 GLN A CA 1
ATOM 2168 C C . GLN A 1 281 ? -12.008 63.521 -18.135 1.00 19.05 256 GLN A C 1
ATOM 2169 O O . GLN A 1 281 ? -13.065 63.770 -17.576 1.00 24.91 256 GLN A O 1
ATOM 2175 N N . THR A 1 282 ? -11.376 62.358 -18.012 1.00 16.92 257 THR A N 1
ATOM 2176 C CA . THR A 1 282 ? -11.910 61.316 -17.175 1.00 17.96 257 THR A CA 1
ATOM 2177 C C . THR A 1 282 ? -11.072 60.986 -15.949 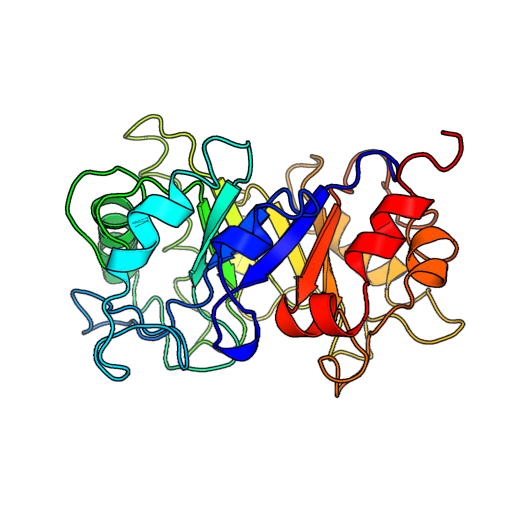1.00 14.88 257 THR A C 1
ATOM 2178 O O . THR A 1 282 ? -11.604 60.440 -15.015 1.00 18.76 257 THR A O 1
ATOM 2182 N N . ARG A 1 283 ? -9.782 61.327 -15.934 1.00 13.23 258 ARG A N 1
ATOM 2183 C CA . ARG A 1 283 ? -8.912 60.881 -14.858 1.00 12.14 258 ARG A CA 1
ATOM 2184 C C . ARG A 1 283 ? -8.389 62.001 -13.976 1.00 12.31 258 ARG A C 1
ATOM 2185 O O . ARG A 1 283 ? -8.004 61.747 -12.850 1.00 13.10 258 ARG A O 1
ATOM 2193 N N . TYR A 1 284 ? -8.295 63.232 -14.508 1.00 11.95 259 TYR A N 1
ATOM 2194 C CA . TYR A 1 284 ? -7.658 64.314 -13.776 1.00 12.32 259 TYR A CA 1
ATOM 2195 C C . TYR A 1 284 ? -8.606 64.907 -12.733 1.00 12.98 259 TYR A C 1
ATOM 2196 O O . TYR A 1 284 ? -9.695 65.411 -13.069 1.00 15.34 259 TYR A O 1
ATOM 2205 N N . ALA A 1 285 ? -8.166 64.888 -11.472 1.00 12.27 260 ALA A N 1
ATOM 2206 C CA . ALA A 1 285 ? -8.921 65.437 -10.376 1.00 12.37 260 ALA A CA 1
ATOM 2207 C C . ALA A 1 285 ? -8.401 66.779 -9.873 1.00 13.00 260 ALA A C 1
ATOM 2208 O O . ALA A 1 285 ? -9.146 67.561 -9.265 1.00 15.79 260 ALA A O 1
ATOM 2210 N N . GLY A 1 286 ? -7.114 67.049 -10.072 1.00 11.84 261 GLY A N 1
ATOM 2211 C CA . GLY A 1 286 ? -6.559 68.286 -9.538 1.00 12.30 261 GLY A CA 1
ATOM 2212 C C . GLY A 1 286 ? -5.098 68.142 -9.205 1.00 11.30 261 GLY A C 1
ATOM 2213 O O . GLY A 1 286 ? -4.368 67.316 -9.784 1.00 11.67 261 GLY A O 1
ATOM 2214 N N . ILE A 1 287 ? -4.670 68.984 -8.273 1.00 11.47 262 ILE A N 1
ATOM 2215 C CA . ILE A 1 287 ? -3.286 69.052 -7.910 1.00 11.79 262 ILE A CA 1
ATOM 2216 C C . ILE A 1 287 ? -3.147 69.066 -6.394 1.00 11.89 262 ILE A C 1
ATOM 2217 O O . ILE A 1 287 ? -4.084 69.447 -5.676 1.00 13.17 262 ILE A O 1
ATOM 2222 N N . ALA A 1 288 ? -1.980 68.639 -5.919 1.00 11.11 263 ALA A N 1
ATOM 2223 C CA . ALA A 1 288 ? -1.594 68.826 -4.536 1.00 11.37 263 ALA A CA 1
ATOM 2224 C C . ALA A 1 288 ? -0.321 69.629 -4.489 1.00 11.28 263 ALA A C 1
ATOM 2225 O O . ALA A 1 288 ? 0.540 69.471 -5.344 1.00 12.53 263 ALA A O 1
ATOM 2227 N N . LEU A 1 289 ? -0.208 70.476 -3.473 1.00 11.01 264 LEU A N 1
ATOM 2228 C CA . LEU A 1 289 ? 0.960 71.329 -3.326 1.00 10.86 264 LEU A CA 1
ATOM 2229 C C . LEU A 1 289 ? 1.745 71.003 -2.055 1.00 11.49 264 LEU A C 1
ATOM 2230 O O . LEU A 1 289 ? 1.210 71.048 -0.928 1.00 11.98 264 LEU A O 1
ATOM 2235 N N . TRP A 1 290 ? 3.025 70.687 -2.285 1.00 11.88 265 TRP A N 1
ATOM 2236 C CA . TRP A 1 290 ? 4.013 70.579 -1.233 1.00 12.50 265 TRP A CA 1
ATOM 2237 C C . TRP A 1 290 ? 4.712 71.941 -1.175 1.00 13.39 265 TRP A C 1
ATOM 2238 O O . TRP A 1 290 ? 5.443 72.267 -2.120 1.00 13.90 265 TRP A O 1
ATOM 2249 N N . ASN A 1 291 ? 4.510 72.777 -0.150 1.00 14.10 266 ASN A N 1
ATOM 2250 C CA . ASN A 1 291 ? 3.612 72.646 0.985 1.00 13.33 266 ASN A CA 1
ATOM 2251 C C . ASN A 1 291 ? 2.965 74.019 1.244 1.00 13.11 266 ASN A C 1
ATOM 2252 O O . ASN A 1 291 ? 3.119 74.966 0.445 1.00 13.96 266 ASN A O 1
ATOM 2257 N N . ARG A 1 292 ? 2.221 74.138 2.339 1.00 12.75 267 ARG A N 1
ATOM 2258 C CA . ARG A 1 292 ? 1.499 75.359 2.605 1.00 12.30 267 ARG A CA 1
ATOM 2259 C C . ARG A 1 292 ? 2.467 76.556 2.700 1.00 13.00 267 ARG A C 1
ATOM 2260 O O . ARG A 1 292 ? 2.175 77.619 2.148 1.00 13.20 267 ARG A O 1
ATOM 2268 N N . GLN A 1 293 ? 3.584 76.390 3.400 1.00 12.96 268 GLN A N 1
ATOM 2269 C CA . GLN A 1 293 ? 4.565 77.467 3.514 1.00 14.35 268 GLN A CA 1
ATOM 2270 C C . GLN A 1 293 ? 4.972 77.979 2.144 1.00 13.42 268 GLN A C 1
ATOM 2271 O O . GLN A 1 293 ? 5.005 79.197 1.890 1.00 15.23 268 GLN A O 1
ATOM 2277 N N . ALA A 1 294 ? 5.334 77.059 1.253 1.00 13.14 269 ALA A N 1
ATOM 2278 C CA . ALA A 1 294 ? 5.788 77.462 -0.055 1.00 13.92 269 ALA A CA 1
ATOM 2279 C C . ALA A 1 294 ? 4.682 78.132 -0.864 1.00 12.95 269 ALA A C 1
ATOM 2280 O O . ALA A 1 294 ? 4.931 79.087 -1.607 1.00 14.28 269 ALA A O 1
ATOM 2282 N N . ASP A 1 295 ? 3.456 77.625 -0.700 1.00 12.59 270 ASP A N 1
ATOM 2283 C CA . ASP A 1 295 ? 2.311 78.207 -1.412 1.00 12.63 270 ASP A CA 1
ATOM 2284 C C . ASP A 1 295 ? 2.050 79.633 -0.943 1.00 13.95 270 ASP A C 1
ATOM 2285 O O . ASP A 1 295 ? 1.823 80.533 -1.751 1.00 15.30 270 ASP A O 1
ATOM 2290 N N . LYS A 1 296 ? 2.163 79.852 0.366 1.00 14.70 271 LYS A N 1
ATOM 2291 C CA . LYS A 1 296 ? 2.034 81.205 0.900 1.00 16.81 271 LYS A CA 1
ATOM 2292 C C . LYS A 1 296 ? 3.102 82.152 0.357 1.00 17.39 271 LYS A C 1
ATOM 2293 O O . LYS A 1 296 ? 2.853 83.329 0.115 1.00 21.32 271 LYS A O 1
ATOM 2299 N N . GLU A 1 297 ? 4.308 81.632 0.254 1.00 15.94 272 GLU A N 1
ATOM 2300 C CA . GLU A 1 297 ? 5.451 82.415 -0.190 1.00 17.59 272 GLU A CA 1
ATOM 2301 C C . GLU A 1 297 ? 5.285 82.872 -1.629 1.00 16.74 272 GLU A C 1
ATOM 2302 O O . GLU A 1 297 ? 5.700 83.976 -1.978 1.00 18.63 272 GLU A O 1
ATOM 2308 N N . THR A 1 298 ? 4.694 82.025 -2.474 1.00 15.16 273 THR A N 1
ATOM 2309 C CA . THR A 1 298 ? 4.700 82.275 -3.903 1.00 16.47 273 THR A CA 1
ATOM 2310 C C . THR A 1 298 ? 3.358 82.606 -4.544 1.00 14.57 273 THR A C 1
ATOM 2311 O O . THR A 1 298 ? 3.304 83.084 -5.677 1.00 16.50 273 THR A O 1
ATOM 2315 N N . GLY A 1 299 ? 2.257 82.331 -3.843 1.00 13.63 274 GLY A N 1
ATOM 2316 C CA . GLY A 1 299 ? 0.949 82.574 -4.386 1.00 14.32 274 GLY A CA 1
ATOM 2317 C C . GLY A 1 299 ? 0.506 81.549 -5.414 1.00 12.80 274 GLY A C 1
ATOM 2318 O O . GLY A 1 299 ? -0.396 81.823 -6.202 1.00 14.08 274 GLY A O 1
ATOM 2319 N N . TYR A 1 300 ? 1.085 80.343 -5.367 1.00 12.57 275 TYR A N 1
ATOM 2320 C CA . TYR A 1 300 ? 0.847 79.348 -6.405 1.00 12.13 275 TYR A CA 1
ATOM 2321 C C . TYR A 1 300 ? -0.649 79.025 -6.579 1.00 12.66 275 TYR A C 1
ATOM 2322 O O . TYR A 1 300 ? -1.211 79.184 -7.662 1.00 12.95 275 TYR A O 1
ATOM 2331 N N . SER A 1 301 ? -1.302 78.555 -5.520 1.00 11.85 276 SER A N 1
ATOM 2332 C CA . SER A 1 301 ? -2.685 78.187 -5.670 1.00 12.63 276 SER A CA 1
ATOM 2333 C C . SER A 1 301 ? -3.572 79.386 -5.981 1.00 13.47 276 SER A C 1
ATOM 2334 O O . SER A 1 301 ? -4.537 79.253 -6.720 1.00 14.51 276 SER A O 1
ATOM 2337 N N . THR A 1 302 ? -3.250 80.549 -5.427 1.00 13.44 277 THR A N 1
ATOM 2338 C CA . THR A 1 302 ? -4.026 81.724 -5.742 1.00 13.98 277 THR A CA 1
ATOM 2339 C C . THR A 1 302 ? -4.024 82.000 -7.242 1.00 13.39 277 THR A C 1
ATOM 2340 O O . THR A 1 302 ? -5.057 82.333 -7.849 1.00 15.42 277 THR A O 1
ATOM 2344 N N . ASN A 1 303 ? -2.854 81.874 -7.856 1.00 13.03 278 ASN A N 1
ATOM 2345 C CA . ASN A 1 303 ? -2.735 82.111 -9.285 1.00 14.27 278 ASN A CA 1
ATOM 2346 C C . ASN A 1 303 ? -3.378 81.111 -10.178 1.00 26.06 278 ASN A C 1
ATOM 2347 O O . ASN A 1 303 ? -4.040 81.375 -11.155 1.00 23.77 278 ASN A O 1
ATOM 2352 N N . ILE A 1 304 ? -3.303 79.876 -9.675 1.00 19.80 279 ILE A N 1
ATOM 2353 C CA . ILE A 1 304 ? -3.973 78.763 -10.365 1.00 15.83 279 ILE A CA 1
ATOM 2354 C C . ILE A 1 304 ? -5.483 79.008 -10.407 1.00 17.93 279 ILE A C 1
ATOM 2355 O O . ILE A 1 304 ? -6.143 78.886 -11.432 1.00 18.84 279 ILE A O 1
ATOM 2360 N N . ILE A 1 305 ? -6.044 79.326 -9.250 1.00 15.30 280 ILE A N 1
ATOM 2361 C CA . ILE A 1 305 ? -7.458 79.567 -9.154 1.00 18.08 280 ILE A CA 1
ATOM 2362 C C . ILE A 1 305 ? -7.884 80.730 -10.047 1.00 19.37 280 ILE A C 1
ATOM 2363 O O . ILE A 1 305 ? -8.915 80.669 -10.696 1.00 23.28 280 ILE A O 1
ATOM 2368 N N . ARG A 1 306 ? -7.070 81.771 -10.115 1.00 17.65 281 ARG A N 1
ATOM 2369 C CA . ARG A 1 306 ? -7.393 82.902 -10.977 1.00 19.98 281 ARG A CA 1
ATOM 2370 C C . ARG A 1 306 ? -7.510 82.502 -12.443 1.00 32.20 281 ARG A C 1
ATOM 2371 O O . ARG A 1 306 ? -8.401 82.944 -13.164 1.00 33.05 281 ARG A O 1
ATOM 2379 N N . TYR A 1 307 ? -6.618 81.656 -12.888 1.00 32.31 282 TYR A N 1
ATOM 2380 C CA . TYR A 1 307 ? -6.650 81.292 -14.287 1.00 43.48 282 TYR A CA 1
ATOM 2381 C C . TYR A 1 307 ? -7.678 80.234 -14.616 1.00 65.41 282 TYR A C 1
ATOM 2382 O O . TYR A 1 307 ? -8.726 80.499 -15.210 1.00 89.07 282 TYR A O 1
ATOM 2391 N N . LEU A 1 308 ? -7.394 79.029 -14.213 1.00 62.46 283 LEU A N 1
ATOM 2392 C CA . LEU A 1 308 ? -8.302 77.930 -14.480 1.00 66.02 283 LEU A CA 1
ATOM 2393 C C . LEU A 1 308 ? -9.702 78.271 -13.983 1.00 86.51 283 LEU A C 1
ATOM 2394 O O . LEU A 1 308 ? -10.695 77.930 -14.630 1.00 116.59 283 LEU A O 1
ATOM 2399 N N . ASN A 1 309 ? -9.775 78.981 -12.860 0.85 62.73 284 ASN A N 1
ATOM 2400 C CA . ASN A 1 309 ? -11.057 79.469 -12.344 0.85 67.38 284 ASN A CA 1
ATOM 2401 C C . ASN A 1 309 ? -11.365 80.835 -12.958 0.85 71.59 284 ASN A C 1
ATOM 2402 O O . ASN A 1 309 ? -10.537 81.742 -12.911 0.85 105.16 284 ASN A O 1
ATOM 2407 N N . ALA A 1 310 ? -12.550 80.970 -13.546 0.80 76.46 285 ALA A N 1
ATOM 2408 C CA . ALA A 1 310 ? -12.987 82.223 -14.174 0.80 57.13 285 ALA A CA 1
ATOM 2409 C C . ALA A 1 310 ? -12.141 82.659 -15.380 0.80 72.99 285 ALA A C 1
ATOM 2410 O O . ALA A 1 310 ? -12.106 83.848 -15.710 0.80 72.83 285 ALA A O 1
ATOM 2412 N N . THR A 1 311 ? -11.460 81.715 -16.031 0.75 74.59 286 THR A N 1
ATOM 2413 C CA . THR A 1 311 ? -10.751 82.015 -17.279 0.75 77.65 286 THR A CA 1
ATOM 2414 C C . THR A 1 311 ? -11.606 82.991 -18.079 0.75 87.23 286 THR A C 1
ATOM 2415 O O . THR A 1 311 ? -11.106 83.935 -18.693 0.75 101.79 286 THR A O 1
ATOM 2419 N N . ALA A 1 312 ? -12.910 82.730 -18.055 0.60 93.98 287 ALA A N 1
ATOM 2420 C CA . ALA A 1 312 ? -13.928 83.644 -18.536 0.60 73.12 287 ALA A CA 1
ATOM 2421 C C . ALA A 1 312 ? -14.864 83.811 -17.358 0.60 81.29 287 ALA A C 1
ATOM 2422 O O . ALA A 1 312 ? -15.820 83.049 -17.210 0.60 89.08 287 ALA A O 1
ATOM 2424 N N . MET A 1 313 ? -14.584 84.796 -16.516 0.45 78.02 288 MET A N 1
ATOM 2425 C CA . MET A 1 313 ? -15.420 85.102 -15.352 0.50 71.21 288 MET A CA 1
ATOM 2426 C C . MET A 1 313 ? -16.211 83.981 -14.661 0.45 62.57 288 MET A C 1
ATOM 2427 O O . MET A 1 313 ? -17.261 83.544 -15.140 0.45 61.49 288 MET A O 1
#

Sequence (288 aa):
DISSSTEIAVYWGQREDGLLRDTCKKTNNNYKIVFISFLDKKFGCEEIRKKPEELELEGVCGPSVGNNPCSFLESQIKEECQRMMGVKVFLALGGPKGTYSACSADYAKDLAEYLHTYFLSERRREGPLGKVALDGIHFDIQKPVDELNWDNNLLEEELYQQIKDDVYQSTFLLSAAPGCLLSPDEYLDNAIQTRHFDYIFVRFYNDRSSCQYSTGNIQRRIRNAWLSWTKSSVYPRRDKNLFLELPASQQATTAPGGGYIPPSALIGQQVLPYLPDLQTRYAGIALWNRQADKETGYSTNIIRYLNATAM

Radius of gyration: 17.92 Å; Cα contacts (8 Å, |Δi|>4): 670; chains: 1; bounding box: 36×43×47 Å

Nearest PDB structures (foldseek):
  6gwa-assembly1_A  TM=9.998E-01  e=4.585E-58  Canavalia ensiformis
  6idn-assembly1_A  TM=9.411E-01  e=1.542E-27  Ipomoea carnea
  4toq-assembly4_D  TM=9.233E-01  e=8.880E-26  Punica granatum
  4toq-assembly2_B  TM=9.145E-01  e=9.409E-26  Punica granatum
  3mu7-assembly1_A  TM=9.186E-01  e=6.445E-24  Scadoxus multiflorus

InterPro domains:
  IPR001223 Glycoside hydrolase family 18, catalytic domain [PF00704] (32-217)
  IPR001223 Glycoside hydrolase family 18, catalytic domain [PS51910] (30-311)
  IPR017853 Glycoside hydrolase superfamily [SSF51445] (27-305)
  IPR045321 Chitinase Cts1-like [cd02877] (30-306)

CATH classification: 3.20.20.80

B-factor: mean 24.09, std 19.15, range [9.26, 216.73]

Organism: Canavalia ensiformis (NCBI:txid3823)

Secondary structure (DSSP, 8-state):
-GGG-EEEEEE-SGGG--HHHHHHTS--SEEEEEEE-EE-TT-SS----BTTTBBTTTTB-GGGGHHHHHHHHHTT-EEEEEEE-SSSEE---SHHHHHHHHHHHHHHHBSSSS-BTTBS-B-SEEEEE-SS-S-STTHHHHHHHHHHHHHHHT---EEEE--BSSSSPTTTHHHHHTT--SEEEEE-SS-TTTS-BTTB-HHHHHHHHHHHHHS-S-SS-EEEEEESSGGG-TTS----HHHIIIIIGGGSTTHHHHEEEEEEE-HHHHHHHTHHHHHHHHHTTTT-

Foldseek 3Di:
DLLQAAEEFEDFEVLLDDLLVVLVVVLHQEYEHDAQAEDEDPCQAGWDDGHCPAGPVNPHALLVCQVSQVVSVVVNHAYEYEYHPDDHEDDCYDLVSLLSVLVNCCCDEAPLNDQGRNGRYHGQEYEYAHDDYPAQPCPLSNLVNNLVVCVVVVNRHFYEYEAELAPPGRRCLNNQQVLRHQAYAYEQALDPQAADDVPDQPRVLVSLVVVCVSHDDQAQHYAYEAELDPVVGVSDRHDQLVCCVPPHQVRRPPSVGHHHHYYYHHSSSCVVRVNSVVSCVCSPPVPD